Protein AF-A0A2D8BZK9-F1 (afdb_monomer_lite)

Foldseek 3Di:
DDWAWPAPVRLVLVLVVVCVLQVPADSLLSLQLQCQQQVHNGSVRVVVVCVVVNGPLGTGGGHPVSSLVSCVVVPNPSSPRDDPPDPSPPVSCPDLEEEDEPPCVVVLVVQLVVLLVNQFWHWYWYDDPQFIKIKIANPSHDPQQQVCFVCVVVQPQVVVLVVQLCVLCPPPPFDWDWDDGSHITMIPTHHPVSNSSSSNVNRVSSVVSSHDRPPPDPDDDDDD

Sequence (224 aa):
MLLFQPTKSNLAELKEALRTAYPTALSSHLSESIAAALGFRTNAALKVRMKHFPDPRRPIEFYWDQFRKRMLELGDIATDQAPPSEPISTELLERCWREISPDDVEAMNDWFHRCKTRGVPYIYTIRSGNCLELHWDCITTDGDCDCEIREDKHGVVVKLLFSSFQNLSRGQKGNPQFDGSAFVGSIEGISSDCAESIAEHFYNLLSDRIGSPCQTAQGMGASQ

Secondary structure (DSSP, 8-state):
-EEE---HHHHHHHHHHHHHH-TTS-HHHHHHHHHHHTT-SSHHHHHHHHHH-SS-SS-EEE-HHHHHHHHHHTT--GGGSPS-SS-S-GGGS--SSEEE-TT-HHHHHHHHHHHHHHT--EEEEEEETTEEEEEEE-TTS-TTT-HHHHH-TTSHHHHHHHHHHHHHTTT-SS--EEEE-SSEEEEEEE-HHHHHHHHHHHHHHHHHHTTS------------

Radius of gyration: 21.28 Å; chains: 1; bounding box: 52×61×46 Å

pLDDT: mean 79.93, std 15.55, range [36.06, 96.81]

Structure (mmCIF, N/CA/C/O backbone):
data_AF-A0A2D8BZK9-F1
#
_entry.id   AF-A0A2D8BZK9-F1
#
loop_
_atom_site.group_PDB
_atom_site.id
_atom_site.type_symbol
_atom_site.label_atom_id
_atom_site.label_alt_id
_atom_site.label_comp_id
_atom_site.label_asym_id
_atom_site.label_entity_id
_atom_site.label_seq_id
_atom_site.pdbx_PDB_ins_code
_atom_site.Cartn_x
_atom_site.Cartn_y
_atom_site.Cartn_z
_atom_site.occupancy
_atom_site.B_iso_or_equiv
_atom_site.auth_seq_id
_atom_site.auth_comp_id
_atom_site.auth_asym_id
_atom_site.auth_atom_id
_atom_site.pdbx_PDB_model_num
ATOM 1 N N . MET A 1 1 ? 18.390 3.802 4.239 1.00 57.19 1 MET A N 1
ATOM 2 C CA . MET A 1 1 ? 17.540 2.695 3.756 1.00 57.19 1 MET A CA 1
ATOM 3 C C . MET A 1 1 ? 16.340 3.324 3.075 1.00 57.19 1 MET A C 1
ATOM 5 O O . MET A 1 1 ? 15.777 4.237 3.660 1.00 57.19 1 MET A O 1
ATOM 9 N N . LEU A 1 2 ? 16.022 2.924 1.845 1.00 70.38 2 LEU A N 1
ATOM 10 C CA . LEU A 1 2 ? 14.892 3.459 1.081 1.00 70.38 2 LEU A CA 1
ATOM 11 C C . LEU A 1 2 ? 13.945 2.299 0.779 1.00 70.38 2 LEU A C 1
ATOM 13 O O . LEU A 1 2 ? 14.394 1.276 0.275 1.00 70.38 2 LEU A O 1
ATOM 17 N N . LEU A 1 3 ? 12.664 2.445 1.098 1.00 70.25 3 LEU A N 1
ATOM 18 C CA . LEU A 1 3 ? 11.631 1.529 0.624 1.00 70.25 3 LEU A CA 1
ATOM 19 C C . LEU A 1 3 ? 11.159 2.019 -0.747 1.00 70.25 3 LEU A C 1
ATOM 21 O O . LEU A 1 3 ? 11.010 3.219 -0.955 1.00 70.25 3 LEU A O 1
ATOM 25 N N . PHE A 1 4 ? 10.975 1.110 -1.698 1.00 73.31 4 PHE A N 1
ATOM 26 C CA . PHE A 1 4 ? 10.641 1.456 -3.075 1.00 73.31 4 PHE A CA 1
ATOM 27 C C . PHE A 1 4 ? 9.585 0.510 -3.631 1.00 73.31 4 PHE A C 1
ATOM 29 O O . PHE A 1 4 ? 9.769 -0.705 -3.637 1.00 73.31 4 PHE A O 1
ATOM 36 N N . GLN A 1 5 ? 8.486 1.054 -4.143 1.00 77.69 5 GLN A N 1
ATOM 37 C CA . GLN A 1 5 ? 7.466 0.269 -4.831 1.00 77.69 5 GLN A CA 1
ATOM 38 C C . GLN A 1 5 ? 7.767 0.259 -6.340 1.00 77.69 5 GLN A C 1
ATOM 40 O O . GLN A 1 5 ? 7.661 1.308 -6.976 1.00 77.69 5 GLN A O 1
ATOM 45 N N . PRO A 1 6 ? 8.157 -0.881 -6.950 1.00 73.38 6 PRO A N 1
ATOM 46 C CA . PRO A 1 6 ? 8.583 -0.911 -8.347 1.00 73.38 6 PRO A CA 1
ATOM 47 C C . PRO A 1 6 ? 7.407 -0.932 -9.330 1.00 73.38 6 PRO A C 1
ATOM 49 O O . PRO A 1 6 ? 7.176 -1.917 -10.031 1.00 73.38 6 PRO A O 1
ATOM 52 N N . THR A 1 7 ? 6.666 0.172 -9.403 1.00 77.19 7 THR A N 1
ATOM 53 C CA . THR A 1 7 ? 5.705 0.431 -10.483 1.00 77.19 7 THR A CA 1
ATOM 54 C C . THR A 1 7 ? 6.427 0.977 -11.722 1.00 77.19 7 THR A C 1
ATOM 56 O O . THR A 1 7 ? 7.595 1.375 -11.670 1.00 77.19 7 THR A O 1
ATOM 59 N N . LYS A 1 8 ? 5.744 1.004 -12.877 1.00 77.25 8 LYS A N 1
ATOM 60 C CA . LYS A 1 8 ? 6.314 1.589 -14.105 1.00 77.25 8 LYS A CA 1
ATOM 61 C C . LYS A 1 8 ? 6.611 3.086 -13.957 1.00 77.25 8 LYS A C 1
ATOM 63 O O . LYS A 1 8 ? 7.650 3.512 -14.451 1.00 77.25 8 LYS A O 1
ATOM 68 N N . SER A 1 9 ? 5.729 3.845 -13.294 1.00 72.06 9 SER A N 1
ATOM 69 C CA . SER A 1 9 ? 5.931 5.286 -13.059 1.00 72.06 9 SER A CA 1
ATOM 70 C C . SER A 1 9 ? 7.108 5.508 -12.123 1.00 72.06 9 SER A C 1
ATOM 72 O O . SER A 1 9 ? 8.062 6.190 -12.485 1.00 72.06 9 SER A O 1
ATOM 74 N N . ASN A 1 10 ? 7.119 4.794 -10.994 1.00 74.50 10 ASN A N 1
ATOM 75 C CA . ASN A 1 10 ? 8.138 4.966 -9.964 1.00 74.50 10 ASN A CA 1
ATOM 76 C C . ASN A 1 10 ? 9.541 4.661 -10.493 1.00 74.50 10 ASN A C 1
ATOM 78 O O . ASN A 1 10 ? 10.501 5.353 -10.168 1.00 74.50 10 ASN A O 1
ATOM 82 N N . LEU A 1 11 ? 9.679 3.632 -11.337 1.00 83.94 11 LEU A N 1
ATOM 83 C CA . LEU A 1 11 ? 10.956 3.326 -11.980 1.00 83.94 11 LEU A CA 1
ATOM 84 C C . LEU A 1 11 ? 11.371 4.370 -13.015 1.00 83.94 11 LEU A C 1
ATOM 86 O O . LEU A 1 11 ? 12.567 4.610 -13.161 1.00 83.94 11 LEU A O 1
ATOM 90 N N . ALA A 1 12 ? 10.424 4.957 -13.749 1.00 81.12 12 ALA A N 1
ATOM 91 C CA . ALA A 1 12 ? 10.727 6.016 -14.704 1.00 81.12 12 ALA A CA 1
ATOM 92 C C . ALA A 1 12 ? 11.222 7.273 -13.976 1.00 81.12 12 ALA A C 1
ATOM 94 O O . ALA A 1 12 ? 12.276 7.796 -14.323 1.00 81.12 12 ALA A O 1
ATOM 95 N N . GLU A 1 13 ? 10.527 7.685 -12.917 1.00 76.81 13 GLU A N 1
ATOM 96 C CA . GLU A 1 13 ? 10.885 8.840 -12.089 1.00 76.81 13 GLU A CA 1
ATOM 97 C C . GLU A 1 13 ? 12.222 8.644 -11.371 1.00 76.81 13 GLU A C 1
ATOM 99 O O . GLU A 1 13 ? 13.108 9.491 -11.475 1.00 76.81 13 GLU A O 1
ATOM 104 N N . LEU A 1 14 ? 12.425 7.487 -10.728 1.00 84.69 14 LEU A N 1
ATOM 105 C CA . LEU A 1 14 ? 13.706 7.140 -10.110 1.00 84.69 14 LEU A CA 1
ATOM 106 C C . LEU A 1 14 ? 14.846 7.193 -11.131 1.00 84.69 14 LEU A C 1
ATOM 108 O O . LEU A 1 14 ? 15.930 7.701 -10.846 1.00 84.69 14 LEU A O 1
ATOM 112 N N . LYS A 1 15 ? 14.614 6.664 -12.332 1.00 88.06 15 LYS A N 1
ATOM 113 C CA . LYS A 1 15 ? 15.624 6.648 -13.385 1.00 88.06 15 LYS A CA 1
ATOM 114 C C . LYS A 1 15 ? 15.947 8.050 -13.899 1.00 88.06 15 LYS A C 1
ATOM 116 O O . LYS A 1 15 ? 17.113 8.306 -14.179 1.00 88.06 15 LYS A O 1
ATOM 121 N N . GLU A 1 16 ? 14.966 8.940 -14.011 1.00 83.25 16 GLU A N 1
ATOM 122 C CA . GLU A 1 16 ? 15.205 10.337 -14.392 1.00 83.25 16 GLU A CA 1
ATOM 123 C C . GLU A 1 16 ? 15.938 11.111 -13.287 1.00 83.25 16 GLU A C 1
ATOM 125 O O . GLU A 1 16 ? 16.920 11.795 -13.574 1.00 83.25 16 GLU A O 1
ATOM 130 N N . ALA A 1 17 ? 15.575 10.915 -12.016 1.00 81.88 17 ALA A N 1
ATOM 131 C CA . ALA A 1 17 ? 16.315 11.489 -10.890 1.00 81.88 17 ALA A CA 1
ATOM 132 C C . ALA A 1 17 ? 17.785 11.025 -10.881 1.00 81.88 17 ALA A C 1
ATOM 134 O O . ALA A 1 17 ? 18.710 11.831 -10.761 1.00 81.88 17 ALA A O 1
ATOM 135 N N . LEU A 1 18 ? 18.018 9.727 -11.093 1.00 85.94 18 LEU A N 1
ATOM 136 C CA . LEU A 1 18 ? 19.364 9.164 -11.191 1.00 85.94 18 LEU A CA 1
ATOM 137 C C . LEU A 1 18 ? 20.105 9.610 -12.452 1.00 85.94 18 LEU A C 1
ATOM 139 O O . LEU A 1 18 ? 21.322 9.723 -12.422 1.00 85.94 18 LEU A O 1
ATOM 143 N N . ARG A 1 19 ? 19.412 9.889 -13.556 1.00 86.25 19 ARG A N 1
ATOM 144 C CA . ARG A 1 19 ? 20.034 10.439 -14.765 1.00 86.25 19 ARG A CA 1
ATOM 145 C C . ARG A 1 19 ? 20.539 11.862 -14.530 1.00 86.25 19 ARG A C 1
ATOM 147 O O . ARG A 1 19 ? 21.608 12.197 -15.028 1.00 86.25 19 ARG A O 1
ATOM 154 N N . THR A 1 20 ? 19.818 12.668 -13.753 1.00 82.38 20 THR A N 1
ATOM 155 C CA . THR A 1 20 ? 20.285 13.994 -13.321 1.00 82.38 20 THR A CA 1
ATOM 156 C C . THR A 1 20 ? 21.502 13.886 -12.407 1.00 82.38 20 THR A C 1
ATOM 158 O O . THR A 1 20 ? 22.466 14.628 -12.579 1.00 82.38 20 THR A O 1
ATOM 161 N N . ALA A 1 21 ? 21.479 12.939 -11.463 1.00 82.31 21 ALA A N 1
ATOM 162 C CA . ALA A 1 21 ? 22.584 12.711 -10.534 1.00 82.31 21 ALA A CA 1
ATOM 163 C C . ALA A 1 21 ? 23.831 12.134 -11.229 1.00 82.31 21 ALA A C 1
ATOM 165 O O . ALA A 1 21 ? 24.941 12.551 -10.926 1.00 82.31 21 ALA A O 1
ATOM 166 N N . TYR A 1 22 ? 23.650 11.232 -12.198 1.00 84.75 22 TYR A N 1
ATO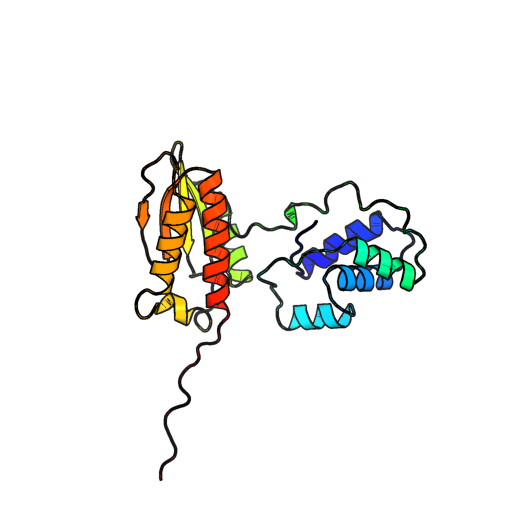M 167 C CA . TYR A 1 22 ? 24.707 10.528 -12.928 1.00 84.75 22 TYR A CA 1
ATOM 168 C C . TYR A 1 22 ? 24.608 10.809 -14.441 1.00 84.75 22 TYR A C 1
ATOM 170 O O . TYR A 1 22 ? 24.279 9.911 -15.223 1.00 84.75 22 TYR A O 1
ATOM 178 N N . PRO A 1 23 ? 24.899 12.042 -14.895 1.00 82.81 23 PRO A N 1
ATOM 179 C CA . PRO A 1 23 ? 24.649 12.467 -16.276 1.00 82.81 23 PRO A CA 1
ATOM 180 C C . PRO A 1 23 ? 25.510 11.736 -17.314 1.00 82.81 23 PRO A C 1
ATOM 182 O O . PRO A 1 23 ? 25.148 11.674 -18.488 1.00 82.81 23 PRO A O 1
ATOM 185 N N . THR A 1 24 ? 26.647 11.177 -16.897 1.00 85.00 24 THR A N 1
ATOM 186 C CA . THR A 1 24 ? 27.557 10.413 -17.761 1.00 85.00 24 THR A CA 1
ATOM 187 C C . THR A 1 24 ? 27.199 8.930 -17.856 1.00 85.00 24 THR A C 1
ATOM 189 O O . THR A 1 24 ? 27.736 8.243 -18.723 1.00 85.00 24 THR A O 1
ATOM 192 N N . ALA A 1 25 ? 26.299 8.432 -17.000 1.00 87.50 25 ALA A N 1
ATOM 193 C CA . ALA A 1 25 ? 25.925 7.026 -16.971 1.00 87.50 25 ALA A CA 1
ATOM 194 C C . ALA A 1 25 ? 25.039 6.647 -18.161 1.00 87.50 25 ALA A C 1
ATOM 196 O O . ALA A 1 25 ? 24.086 7.348 -18.526 1.00 87.50 25 ALA A O 1
ATOM 197 N N . LEU A 1 26 ? 25.290 5.469 -18.736 1.00 90.38 26 LEU A N 1
ATOM 198 C CA . LEU A 1 26 ? 24.420 4.942 -19.782 1.00 90.38 26 LEU A CA 1
ATOM 199 C C . LEU A 1 26 ? 23.041 4.588 -19.211 1.00 90.38 26 LEU A C 1
ATOM 201 O O . LEU A 1 26 ? 22.892 4.019 -18.131 1.00 90.38 26 LEU A O 1
ATOM 205 N N . SER A 1 27 ? 21.992 4.847 -19.994 1.00 91.12 27 SER A N 1
ATOM 206 C CA . SER A 1 27 ? 20.609 4.549 -19.593 1.00 91.12 27 SER A CA 1
ATOM 207 C C . SER A 1 27 ? 20.379 3.061 -19.279 1.00 91.12 27 SER A C 1
ATOM 209 O O . SER A 1 27 ? 19.557 2.713 -18.423 1.00 91.12 27 SER A O 1
ATOM 211 N N . SER A 1 28 ? 21.088 2.178 -19.989 1.00 92.62 28 SER A N 1
ATOM 212 C CA . SER A 1 28 ? 21.109 0.735 -19.740 1.00 92.62 28 SER A CA 1
ATOM 213 C C . SER A 1 28 ? 21.745 0.413 -18.391 1.00 92.62 28 SER A C 1
ATOM 215 O O . SER A 1 28 ? 21.178 -0.383 -17.648 1.00 92.62 28 SER A O 1
ATOM 217 N N . HIS A 1 29 ? 22.848 1.078 -18.039 1.00 93.62 29 HIS A N 1
ATOM 218 C CA . HIS A 1 29 ? 23.541 0.869 -16.772 1.00 93.62 29 HIS A CA 1
ATOM 219 C C . HIS A 1 29 ? 22.687 1.294 -15.588 1.00 93.62 29 HIS A C 1
ATOM 221 O O . HIS A 1 29 ? 22.484 0.501 -14.676 1.00 93.62 29 HIS A O 1
ATOM 227 N N . LEU A 1 30 ? 22.054 2.469 -15.666 1.00 92.50 30 LEU A N 1
ATOM 228 C CA . LEU A 1 30 ? 21.091 2.908 -14.653 1.00 92.50 30 LEU A CA 1
ATOM 229 C C . LEU A 1 30 ? 19.974 1.878 -14.443 1.00 92.50 30 LEU A C 1
ATOM 231 O O . LEU A 1 30 ? 19.608 1.578 -13.313 1.00 92.50 30 LEU A O 1
ATOM 235 N N . SER A 1 31 ? 19.454 1.290 -15.524 1.00 94.56 31 SER A N 1
ATOM 236 C CA . SER A 1 31 ? 18.366 0.309 -15.419 1.00 94.56 31 SER A CA 1
ATOM 237 C C . SER A 1 31 ? 18.818 -1.004 -14.768 1.00 94.56 31 SER A C 1
ATOM 239 O O . SER A 1 31 ? 18.078 -1.585 -13.978 1.00 94.56 31 SER A O 1
ATOM 241 N N . GLU A 1 32 ? 20.020 -1.481 -15.096 1.00 96.50 32 GLU A N 1
ATOM 242 C CA . GLU A 1 32 ? 20.604 -2.685 -14.490 1.00 96.50 32 GLU A CA 1
ATOM 243 C C . GLU A 1 32 ? 20.981 -2.460 -13.021 1.00 96.50 32 GLU A C 1
ATOM 245 O O . GLU A 1 32 ? 20.741 -3.326 -12.181 1.00 96.50 32 GLU A O 1
ATOM 250 N N . SER A 1 33 ? 21.503 -1.282 -12.685 1.00 94.38 33 SER A N 1
ATOM 251 C CA . SER A 1 33 ? 21.870 -0.921 -11.316 1.00 94.38 33 SER A CA 1
ATOM 252 C C . SER A 1 33 ? 20.650 -0.714 -10.421 1.00 94.38 33 SER A C 1
ATOM 254 O O . SER A 1 33 ? 20.662 -1.172 -9.281 1.00 94.38 33 SER A O 1
ATOM 256 N N . ILE A 1 34 ? 19.563 -0.119 -10.929 1.00 93.00 34 ILE A N 1
ATOM 257 C CA . ILE A 1 34 ? 18.269 -0.065 -10.221 1.00 93.00 34 ILE A CA 1
ATOM 258 C C . ILE A 1 34 ? 17.752 -1.483 -9.946 1.00 93.00 34 ILE A C 1
ATOM 260 O O . ILE A 1 34 ? 17.317 -1.778 -8.835 1.00 93.00 34 ILE A O 1
ATOM 264 N N . ALA A 1 35 ? 17.824 -2.382 -10.932 1.00 94.19 35 ALA A N 1
ATOM 265 C CA . ALA A 1 35 ? 17.389 -3.763 -10.748 1.00 94.19 35 ALA A CA 1
ATOM 266 C C . ALA A 1 35 ? 18.210 -4.484 -9.666 1.00 94.19 35 ALA A C 1
ATOM 268 O O . ALA A 1 35 ? 17.625 -5.121 -8.790 1.00 94.19 35 ALA A O 1
ATOM 269 N N . ALA A 1 36 ? 19.536 -4.319 -9.672 1.00 94.62 36 ALA A N 1
ATOM 270 C CA . ALA A 1 36 ? 20.420 -4.865 -8.642 1.00 94.62 36 ALA A CA 1
ATOM 271 C C . ALA A 1 36 ? 20.125 -4.296 -7.246 1.00 94.62 36 ALA A C 1
ATOM 273 O O . ALA A 1 36 ? 20.078 -5.046 -6.271 1.00 94.62 36 ALA A O 1
ATOM 274 N N . ALA A 1 37 ? 19.866 -2.990 -7.152 1.00 92.62 37 ALA A N 1
ATOM 275 C CA . ALA A 1 37 ? 19.504 -2.319 -5.906 1.00 92.62 37 ALA A CA 1
ATOM 276 C C . ALA A 1 37 ? 18.202 -2.846 -5.293 1.00 92.62 37 ALA A C 1
ATOM 278 O O . ALA A 1 37 ? 18.060 -2.850 -4.077 1.00 92.62 37 ALA A O 1
ATOM 279 N N . LEU A 1 38 ? 17.282 -3.327 -6.129 1.00 90.81 38 LEU A N 1
ATOM 280 C CA . LEU A 1 38 ? 16.019 -3.949 -5.731 1.00 90.81 38 LEU A CA 1
ATOM 281 C C . LEU A 1 38 ? 16.126 -5.477 -5.546 1.00 90.81 38 LEU A C 1
ATOM 283 O O . LEU A 1 38 ? 15.110 -6.156 -5.408 1.00 90.81 38 LEU A O 1
ATOM 287 N N . GLY A 1 39 ? 17.338 -6.041 -5.585 1.00 91.69 39 GLY A N 1
ATOM 288 C CA . GLY A 1 39 ? 17.588 -7.471 -5.378 1.00 91.69 39 GLY A CA 1
ATOM 289 C C . GLY A 1 39 ? 17.405 -8.359 -6.617 1.00 91.69 39 GLY A C 1
ATOM 290 O O . GLY A 1 39 ? 17.455 -9.585 -6.506 1.00 91.69 39 GLY A O 1
ATOM 291 N N . PHE A 1 40 ? 17.219 -7.784 -7.808 1.00 93.69 40 PHE A N 1
ATOM 292 C CA . PHE A 1 40 ? 17.107 -8.538 -9.059 1.00 93.69 40 PHE A CA 1
ATOM 293 C C . PHE A 1 40 ? 18.464 -8.698 -9.743 1.00 93.69 40 PHE A C 1
ATOM 295 O O . PHE A 1 40 ? 19.291 -7.794 -9.759 1.00 93.69 40 PHE A O 1
ATOM 302 N N . ARG A 1 41 ? 18.678 -9.849 -10.390 1.00 90.81 41 ARG A N 1
ATOM 303 C CA . ARG A 1 41 ? 19.925 -10.112 -11.131 1.00 90.81 41 ARG A CA 1
ATOM 304 C C . ARG A 1 41 ? 20.063 -9.280 -12.408 1.00 90.81 41 ARG A C 1
ATOM 306 O O . ARG A 1 41 ? 21.184 -9.038 -12.838 1.00 90.81 41 ARG A O 1
ATOM 313 N N . THR A 1 42 ? 18.945 -8.914 -13.037 1.00 94.94 42 THR A N 1
ATOM 314 C CA . THR A 1 42 ? 18.913 -8.145 -14.289 1.00 94.94 42 THR A CA 1
ATOM 315 C C . THR A 1 42 ? 17.671 -7.262 -14.372 1.00 94.94 42 THR A C 1
ATOM 317 O O . THR A 1 42 ? 16.633 -7.573 -13.775 1.00 94.94 42 THR A O 1
ATOM 320 N N . ASN A 1 43 ? 17.722 -6.211 -15.196 1.00 94.44 43 ASN A N 1
ATOM 321 C CA . ASN A 1 43 ? 16.540 -5.401 -15.518 1.00 94.44 43 ASN A CA 1
ATOM 322 C C . ASN A 1 43 ? 15.437 -6.229 -16.203 1.00 94.44 43 ASN A C 1
ATOM 324 O O . ASN A 1 43 ? 14.247 -5.982 -16.016 1.00 94.44 43 ASN A O 1
ATOM 328 N N . ALA A 1 44 ? 15.809 -7.251 -16.978 1.00 93.19 44 ALA A N 1
ATOM 329 C CA . ALA A 1 44 ? 14.841 -8.177 -17.560 1.00 93.19 44 ALA A CA 1
ATOM 330 C C . ALA A 1 44 ? 14.063 -8.946 -16.476 1.00 93.19 44 ALA A C 1
ATOM 332 O O . ALA A 1 44 ? 12.841 -9.043 -16.565 1.00 93.19 44 ALA A O 1
ATOM 333 N N . ALA A 1 45 ? 14.740 -9.432 -15.428 1.00 89.94 45 ALA A N 1
ATOM 334 C CA . ALA A 1 45 ? 14.092 -10.118 -14.309 1.00 89.94 45 ALA A CA 1
ATOM 335 C C . ALA A 1 45 ? 13.141 -9.188 -13.535 1.00 89.94 45 ALA A C 1
ATOM 337 O O . ALA A 1 45 ? 12.020 -9.590 -13.220 1.00 89.94 45 ALA A O 1
ATOM 338 N N . LEU A 1 46 ? 13.545 -7.932 -13.307 1.00 90.94 46 LEU A N 1
ATOM 339 C CA . LEU A 1 46 ? 12.676 -6.903 -12.728 1.00 90.94 46 LEU A CA 1
ATOM 340 C C . LEU A 1 46 ? 11.423 -6.681 -13.592 1.00 90.94 46 LEU A C 1
ATOM 342 O O . LEU A 1 46 ? 10.305 -6.742 -13.089 1.00 90.94 46 LEU A O 1
ATOM 346 N N . LYS A 1 47 ? 11.579 -6.512 -14.911 1.00 89.38 47 LYS A N 1
ATOM 347 C CA . LYS A 1 47 ? 10.444 -6.339 -15.835 1.00 89.38 47 LYS A CA 1
ATOM 348 C C . LYS A 1 47 ? 9.510 -7.545 -15.868 1.00 89.38 47 LYS A C 1
ATOM 350 O O . LYS A 1 47 ? 8.299 -7.364 -15.950 1.00 89.38 47 LYS A O 1
ATOM 355 N N . VAL A 1 48 ? 10.045 -8.764 -15.805 1.00 86.00 48 VAL A N 1
ATOM 356 C CA . VAL A 1 48 ? 9.241 -9.993 -15.715 1.00 86.00 48 VAL A CA 1
ATOM 357 C C . VAL A 1 48 ? 8.446 -10.007 -14.410 1.00 86.00 48 VAL A C 1
ATOM 359 O O . VAL A 1 48 ? 7.236 -10.225 -14.446 1.00 86.00 48 VAL A O 1
ATOM 362 N N . ARG A 1 49 ? 9.080 -9.680 -13.274 1.00 83.94 49 ARG A N 1
ATOM 363 C CA . ARG A 1 49 ? 8.392 -9.539 -11.981 1.00 83.94 49 ARG A CA 1
ATOM 364 C C . ARG A 1 49 ? 7.276 -8.502 -12.053 1.00 83.94 49 ARG A C 1
ATOM 366 O O . ARG A 1 49 ? 6.173 -8.797 -11.615 1.00 83.94 49 ARG A O 1
ATOM 373 N N . MET A 1 50 ? 7.532 -7.336 -12.635 1.00 83.88 50 MET A N 1
ATOM 374 C CA . MET A 1 50 ? 6.513 -6.301 -12.820 1.00 83.88 50 MET A CA 1
ATOM 375 C C . MET A 1 50 ? 5.421 -6.716 -13.807 1.00 83.88 50 MET A C 1
ATOM 377 O O . MET A 1 50 ? 4.295 -6.273 -13.697 1.00 83.88 50 MET A O 1
ATOM 381 N N . LYS A 1 51 ? 5.708 -7.553 -14.804 1.00 77.94 51 LYS A N 1
ATOM 382 C CA . LYS A 1 51 ? 4.668 -8.038 -15.720 1.00 77.94 51 LYS A CA 1
ATOM 383 C C . LYS A 1 51 ? 3.733 -9.027 -15.024 1.00 77.94 51 LYS A C 1
ATOM 385 O O . LYS A 1 51 ? 2.531 -8.978 -15.252 1.00 77.94 51 LYS A O 1
ATOM 390 N N . HIS A 1 52 ? 4.288 -9.912 -14.198 1.00 73.50 52 HIS A N 1
ATOM 391 C CA . HIS A 1 52 ? 3.506 -10.870 -13.414 1.00 73.50 52 HIS A CA 1
ATOM 392 C C . HIS A 1 52 ? 2.798 -10.224 -12.222 1.00 73.50 52 HIS A C 1
ATOM 394 O O . HIS A 1 52 ? 1.779 -10.730 -11.771 1.00 73.50 52 HIS A O 1
ATOM 400 N N . PHE A 1 53 ? 3.325 -9.102 -11.740 1.00 66.88 53 PHE A N 1
ATOM 401 C CA . PHE A 1 53 ? 2.793 -8.351 -10.613 1.00 66.88 53 PHE A CA 1
ATOM 402 C C . PHE A 1 53 ? 2.897 -6.849 -10.927 1.00 66.88 53 PHE A C 1
ATOM 404 O O . PHE A 1 53 ? 3.818 -6.182 -10.445 1.00 66.88 53 PHE A O 1
ATOM 411 N N . PRO A 1 54 ? 2.007 -6.334 -11.796 1.00 56.50 54 PRO A N 1
ATOM 412 C CA . PRO A 1 54 ? 2.041 -4.950 -12.283 1.00 56.50 54 PRO A CA 1
ATOM 413 C C . PRO A 1 54 ? 1.857 -3.917 -11.182 1.00 56.50 54 PRO A C 1
ATOM 415 O O . PRO A 1 54 ? 2.356 -2.801 -11.327 1.00 56.50 54 PRO A O 1
ATOM 418 N N . ASP A 1 55 ? 1.234 -4.323 -10.079 1.00 54.59 55 ASP A N 1
ATOM 419 C CA . ASP A 1 55 ? 1.236 -3.578 -8.836 1.00 54.59 55 ASP A CA 1
ATOM 420 C C . ASP A 1 55 ? 1.930 -4.385 -7.725 1.00 54.59 55 ASP A C 1
ATOM 422 O O . ASP A 1 55 ? 1.341 -5.302 -7.136 1.00 54.59 55 ASP A O 1
ATOM 426 N N . PRO A 1 56 ? 3.219 -4.127 -7.455 1.00 54.53 56 PRO A N 1
ATOM 427 C CA . PRO A 1 56 ? 3.891 -4.718 -6.314 1.00 54.53 56 PRO A CA 1
ATOM 428 C C . PRO A 1 56 ? 3.296 -4.126 -5.029 1.00 54.53 56 PRO A C 1
ATOM 430 O O . PRO A 1 56 ? 3.720 -3.078 -4.563 1.00 54.53 56 PRO A O 1
ATOM 433 N N . ARG A 1 57 ? 2.338 -4.846 -4.432 1.00 54.53 57 ARG A N 1
ATOM 434 C CA . ARG A 1 57 ? 1.606 -4.458 -3.207 1.00 54.53 57 ARG A CA 1
ATOM 435 C C . ARG A 1 57 ? 2.495 -4.153 -1.991 1.00 54.53 57 ARG A C 1
ATOM 437 O O . ARG A 1 57 ? 2.023 -3.521 -1.049 1.00 54.53 57 ARG A O 1
ATOM 444 N N . ARG A 1 58 ? 3.757 -4.606 -2.005 1.00 60.25 58 ARG A N 1
ATOM 445 C CA . ARG A 1 58 ? 4.758 -4.383 -0.953 1.00 60.25 58 ARG A CA 1
ATOM 446 C C . ARG A 1 58 ? 5.962 -3.603 -1.497 1.00 60.25 58 ARG A C 1
ATOM 448 O O . ARG A 1 58 ? 6.523 -4.021 -2.517 1.00 60.25 58 ARG A O 1
ATOM 455 N N . PRO A 1 59 ? 6.402 -2.538 -0.805 1.00 67.88 59 PRO A N 1
ATOM 456 C CA . PRO A 1 59 ? 7.682 -1.903 -1.080 1.00 67.88 59 PRO A CA 1
ATOM 457 C C . PRO A 1 59 ? 8.833 -2.903 -0.928 1.00 67.88 59 PRO A C 1
ATOM 459 O O . PRO A 1 59 ? 8.814 -3.774 -0.059 1.00 67.88 59 PRO A O 1
ATOM 462 N N . ILE A 1 60 ? 9.841 -2.766 -1.778 1.00 78.56 60 ILE A N 1
ATOM 463 C CA . ILE A 1 60 ? 11.097 -3.508 -1.727 1.00 78.56 60 ILE A CA 1
ATOM 464 C C . ILE A 1 60 ? 12.167 -2.567 -1.180 1.00 78.56 60 ILE A C 1
ATOM 466 O O . ILE A 1 60 ? 12.208 -1.392 -1.541 1.00 78.56 60 ILE A O 1
ATOM 470 N N . GLU A 1 61 ? 13.044 -3.069 -0.319 1.00 79.69 61 GLU A N 1
ATOM 471 C CA . GLU A 1 61 ? 14.220 -2.313 0.100 1.00 79.69 61 GLU A CA 1
ATOM 472 C C . GLU A 1 61 ? 15.134 -2.021 -1.098 1.00 79.69 61 GLU A C 1
ATOM 474 O O . GLU A 1 61 ? 15.500 -2.907 -1.871 1.00 79.69 61 GLU A O 1
ATOM 479 N N . PHE A 1 62 ? 15.509 -0.754 -1.242 1.00 85.31 62 PHE A N 1
ATOM 480 C CA . PHE A 1 62 ? 16.466 -0.281 -2.226 1.00 85.31 62 PHE A CA 1
ATOM 481 C C . PHE A 1 62 ? 17.846 -0.158 -1.574 1.00 85.31 62 PHE A C 1
ATOM 483 O O . PHE A 1 62 ? 18.093 0.704 -0.719 1.00 85.31 62 PHE A O 1
ATOM 490 N N . TYR A 1 63 ? 18.766 -1.022 -1.995 1.00 87.75 63 TYR A N 1
ATOM 491 C CA . TYR A 1 63 ? 20.121 -1.103 -1.464 1.00 87.75 63 TYR A CA 1
ATOM 492 C C . TYR A 1 63 ? 21.095 -0.268 -2.298 1.00 87.75 63 TYR A C 1
ATOM 494 O O . TYR A 1 63 ? 21.592 -0.701 -3.340 1.00 87.75 63 TYR A O 1
ATOM 502 N N . TRP A 1 64 ? 21.429 0.923 -1.797 1.00 86.06 64 TRP A N 1
ATOM 503 C CA . TRP A 1 64 ? 22.387 1.832 -2.439 1.00 86.06 64 TRP A CA 1
ATOM 504 C C . TRP A 1 64 ? 23.770 1.217 -2.679 1.00 86.06 64 TRP A C 1
ATOM 506 O O . TRP A 1 64 ? 24.412 1.525 -3.681 1.00 86.06 64 TRP A O 1
ATOM 516 N N . ASP A 1 65 ? 24.227 0.329 -1.797 1.00 87.62 65 ASP A N 1
ATOM 517 C CA . ASP A 1 65 ? 25.508 -0.358 -1.981 1.00 87.62 65 ASP A CA 1
ATOM 518 C C . ASP A 1 65 ? 25.486 -1.288 -3.197 1.00 87.62 65 ASP A C 1
ATOM 520 O O . ASP A 1 65 ? 26.445 -1.321 -3.968 1.00 87.62 65 ASP A O 1
ATOM 524 N N . GLN A 1 66 ? 24.367 -1.982 -3.424 1.00 90.06 66 GLN A N 1
ATOM 525 C CA . GLN A 1 66 ? 24.199 -2.848 -4.592 1.00 90.06 66 GLN A CA 1
ATOM 526 C C . GLN A 1 66 ? 24.055 -2.035 -5.878 1.00 90.06 66 GLN A C 1
ATOM 528 O O . GLN A 1 66 ? 24.611 -2.424 -6.904 1.00 90.06 66 GLN A O 1
ATOM 533 N N . PHE A 1 67 ? 23.381 -0.881 -5.813 1.00 91.31 67 PHE A N 1
ATOM 534 C CA . PHE A 1 67 ? 23.342 0.074 -6.921 1.00 91.31 67 PHE A CA 1
ATOM 535 C C . PHE A 1 67 ? 24.762 0.478 -7.349 1.00 91.31 67 PHE A C 1
ATOM 537 O O . PHE A 1 67 ? 25.140 0.293 -8.505 1.00 91.31 67 PHE A O 1
ATOM 544 N N . ARG A 1 68 ? 25.574 0.984 -6.407 1.00 88.56 68 ARG A N 1
ATOM 545 C CA . ARG A 1 68 ? 26.946 1.449 -6.679 1.00 88.56 68 ARG A CA 1
ATOM 546 C C . ARG A 1 68 ? 27.852 0.329 -7.167 1.00 88.56 68 ARG A C 1
ATOM 548 O O . ARG A 1 68 ? 28.583 0.513 -8.137 1.00 88.56 68 ARG A O 1
ATOM 555 N N . LYS A 1 69 ? 27.778 -0.840 -6.528 1.00 90.38 69 LYS A N 1
ATOM 556 C CA . LYS A 1 69 ? 28.531 -2.022 -6.952 1.00 90.38 69 LYS A CA 1
ATOM 557 C C . LYS A 1 69 ? 28.218 -2.379 -8.404 1.00 90.38 69 LYS A C 1
ATOM 559 O O . LYS A 1 69 ? 29.136 -2.628 -9.180 1.00 90.38 69 LYS A O 1
ATOM 564 N N . ARG A 1 70 ? 26.938 -2.361 -8.787 1.00 93.00 70 ARG A N 1
ATOM 565 C CA . ARG A 1 70 ? 26.536 -2.690 -10.155 1.00 93.00 70 ARG A CA 1
ATOM 566 C C . ARG A 1 70 ? 26.974 -1.633 -11.170 1.00 93.00 70 ARG A C 1
ATOM 568 O O . ARG A 1 70 ? 27.402 -2.004 -12.257 1.00 93.00 70 ARG A O 1
ATOM 575 N N . MET A 1 71 ? 26.941 -0.351 -10.807 1.00 90.44 71 MET A N 1
ATOM 576 C CA . MET A 1 71 ? 27.486 0.732 -11.638 1.00 90.44 71 MET A CA 1
ATOM 577 C C . MET A 1 71 ? 28.982 0.527 -11.934 1.00 90.44 71 MET A C 1
ATOM 579 O O . MET A 1 71 ? 29.382 0.590 -13.095 1.00 90.44 71 MET A O 1
ATOM 583 N N . LEU A 1 72 ? 29.780 0.177 -10.915 1.00 89.62 72 LEU A N 1
ATOM 584 C CA . LEU A 1 72 ? 31.207 -0.146 -11.078 1.00 89.62 72 LEU A CA 1
ATOM 585 C C . LEU A 1 72 ? 31.435 -1.325 -12.026 1.00 89.62 72 LEU A C 1
ATOM 587 O O . LEU A 1 72 ? 32.278 -1.252 -12.917 1.00 89.62 72 LEU A O 1
ATOM 591 N N . GLU A 1 73 ? 30.682 -2.414 -11.849 1.00 91.44 73 GLU A N 1
ATOM 592 C CA . GLU A 1 73 ? 30.786 -3.610 -12.698 1.00 91.44 73 GLU A CA 1
ATOM 593 C C . GLU A 1 73 ? 30.488 -3.317 -14.176 1.00 91.44 73 GLU A C 1
ATOM 595 O O . GLU A 1 73 ? 31.018 -3.992 -15.057 1.00 91.44 73 GLU A O 1
ATOM 600 N N . LEU A 1 74 ? 29.644 -2.319 -14.449 1.00 90.56 74 LEU A N 1
ATOM 601 C CA . LEU A 1 74 ? 29.277 -1.891 -15.799 1.00 90.56 74 LEU A CA 1
ATOM 602 C C . LEU A 1 74 ? 30.239 -0.840 -16.380 1.00 90.56 74 LEU A C 1
ATOM 604 O O . LEU A 1 74 ? 30.060 -0.409 -17.517 1.00 90.56 74 LEU A O 1
ATOM 608 N N . GLY A 1 75 ? 31.285 -0.467 -15.638 1.00 85.88 75 GLY A N 1
ATOM 609 C CA . GLY A 1 75 ? 32.319 0.465 -16.085 1.00 85.88 75 GLY A CA 1
ATOM 610 C C . GLY A 1 75 ? 31.989 1.939 -15.854 1.00 85.88 75 GLY A C 1
ATOM 611 O O . GLY A 1 75 ? 32.719 2.797 -16.348 1.00 85.88 75 GLY A O 1
ATOM 612 N N . ASP A 1 76 ? 30.932 2.251 -15.097 1.00 79.19 76 ASP A N 1
ATOM 613 C CA . ASP A 1 76 ? 30.655 3.623 -14.679 1.00 79.19 76 ASP A CA 1
ATOM 614 C C . ASP A 1 76 ? 31.495 3.980 -13.445 1.00 79.19 76 ASP A C 1
ATOM 616 O O . ASP A 1 76 ? 31.321 3.442 -12.354 1.00 79.19 76 ASP A O 1
ATOM 620 N N . ILE A 1 77 ? 32.408 4.932 -13.638 1.00 64.00 77 ILE A N 1
ATOM 621 C CA . ILE A 1 77 ? 33.379 5.417 -12.639 1.00 64.00 77 ILE A CA 1
ATOM 622 C C . ILE A 1 77 ? 32.809 6.513 -11.724 1.00 64.00 77 ILE A C 1
ATOM 624 O O . ILE A 1 77 ? 33.494 6.992 -10.824 1.00 64.00 77 ILE A O 1
ATOM 628 N N . ALA A 1 78 ? 31.556 6.925 -11.934 1.00 59.31 78 ALA A N 1
ATOM 629 C CA . ALA A 1 78 ? 30.896 7.997 -11.183 1.00 59.31 78 ALA A CA 1
ATOM 630 C C . ALA A 1 78 ? 30.457 7.567 -9.765 1.00 59.31 78 ALA A C 1
ATOM 632 O O . ALA A 1 78 ? 29.435 8.014 -9.256 1.00 59.31 78 ALA A O 1
ATOM 633 N N . THR A 1 79 ? 31.194 6.667 -9.117 1.00 59.44 79 THR A N 1
ATOM 634 C CA . THR A 1 79 ? 30.793 6.012 -7.862 1.00 59.44 79 THR A CA 1
ATOM 635 C C . THR A 1 79 ? 31.192 6.752 -6.595 1.00 59.44 79 THR A C 1
ATOM 637 O O . THR A 1 79 ? 30.704 6.395 -5.526 1.00 59.44 79 THR A O 1
ATOM 640 N N . ASP A 1 80 ? 32.013 7.796 -6.722 1.00 57.03 80 ASP A N 1
ATOM 641 C CA . ASP A 1 80 ? 32.335 8.722 -5.626 1.00 57.03 80 ASP A CA 1
ATOM 642 C C . ASP A 1 80 ? 31.273 9.811 -5.433 1.00 57.03 80 ASP A C 1
ATOM 644 O O . ASP A 1 80 ? 31.318 10.567 -4.462 1.00 57.03 80 ASP A O 1
ATOM 648 N N . GLN A 1 81 ? 30.287 9.898 -6.329 1.00 62.06 81 GLN A N 1
ATOM 649 C CA . GLN A 1 81 ? 29.147 10.772 -6.103 1.00 62.06 81 GLN A CA 1
ATOM 650 C C . GLN A 1 81 ? 28.254 10.153 -5.029 1.00 62.06 81 GLN A C 1
ATOM 652 O O . GLN A 1 81 ? 27.732 9.040 -5.182 1.00 62.06 81 GLN A O 1
ATOM 657 N N . ALA A 1 82 ? 28.103 10.893 -3.927 1.00 58.66 82 ALA A N 1
ATOM 658 C CA . ALA A 1 82 ? 27.155 10.580 -2.871 1.00 58.66 82 ALA A CA 1
ATOM 659 C C . ALA A 1 82 ? 25.772 10.285 -3.484 1.00 58.66 82 ALA A C 1
ATOM 661 O O . ALA A 1 82 ? 25.438 10.863 -4.525 1.00 58.66 82 ALA A O 1
ATOM 662 N N . PRO A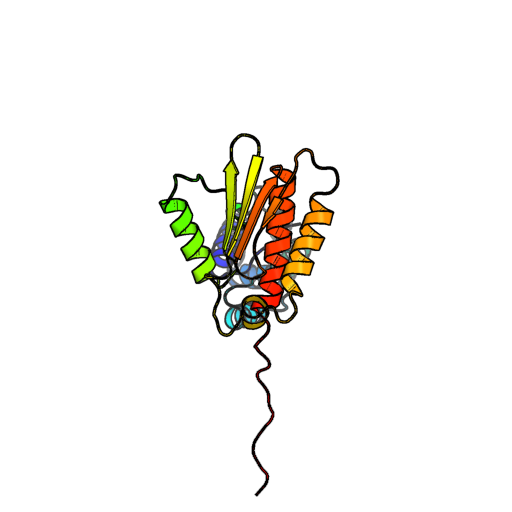 1 83 ? 24.965 9.392 -2.874 1.00 61.91 83 PRO A N 1
ATOM 663 C CA . PRO A 1 83 ? 23.580 9.227 -3.301 1.00 61.91 83 PRO A CA 1
ATOM 664 C C . PRO A 1 83 ? 22.918 10.612 -3.374 1.00 61.91 83 PRO A C 1
ATOM 666 O O . PRO A 1 83 ? 23.290 11.476 -2.571 1.00 61.91 83 PRO A O 1
ATOM 669 N N . PRO A 1 84 ? 21.988 10.839 -4.323 1.00 60.59 84 PRO A N 1
ATOM 670 C CA . PRO A 1 84 ? 21.319 12.126 -4.457 1.00 60.59 84 PRO A CA 1
ATOM 671 C C . PRO A 1 84 ? 20.882 12.622 -3.073 1.00 60.59 84 PRO A C 1
ATOM 673 O O . PRO A 1 84 ? 20.223 11.902 -2.323 1.00 60.59 84 PRO A O 1
ATOM 676 N N . SER A 1 85 ? 21.370 13.811 -2.704 1.00 51.00 85 SER A N 1
ATOM 677 C CA . SER A 1 85 ? 21.155 14.421 -1.386 1.00 51.00 85 SER A CA 1
ATOM 678 C C . SER A 1 85 ? 19.705 14.837 -1.181 1.00 51.00 85 SER A C 1
ATOM 680 O O . SER A 1 85 ? 19.253 14.983 -0.048 1.00 51.00 85 SER A O 1
ATOM 682 N N . GLU A 1 86 ? 18.984 15.028 -2.283 1.00 47.66 86 GLU A N 1
ATOM 683 C CA . GLU A 1 86 ? 17.544 15.189 -2.270 1.00 47.66 86 GLU A CA 1
ATOM 684 C C . GLU A 1 86 ? 16.900 13.804 -2.198 1.00 47.66 86 GLU A C 1
ATOM 686 O O . GLU A 1 86 ? 17.261 12.919 -2.985 1.00 47.66 86 GLU A O 1
ATOM 691 N N . PRO A 1 87 ? 15.971 13.580 -1.252 1.00 46.28 87 PRO A N 1
ATOM 692 C CA . PRO A 1 87 ? 15.225 12.340 -1.226 1.00 46.28 87 PRO A CA 1
ATOM 693 C C . PRO A 1 87 ? 14.568 12.187 -2.595 1.00 46.28 87 PRO A C 1
ATOM 695 O O . PRO A 1 87 ? 13.840 13.074 -3.033 1.00 46.28 87 PRO A O 1
ATOM 698 N N . ILE A 1 88 ? 14.840 11.067 -3.274 1.00 51.38 88 ILE A N 1
ATOM 699 C CA . ILE A 1 88 ? 13.954 10.543 -4.319 1.00 51.38 88 ILE A CA 1
ATOM 700 C C . ILE A 1 88 ? 12.541 10.734 -3.767 1.00 51.38 88 ILE A C 1
ATOM 702 O O . ILE A 1 88 ? 12.256 10.156 -2.715 1.00 51.38 88 ILE A O 1
ATOM 706 N N . SER A 1 89 ? 11.772 11.646 -4.381 1.00 40.22 89 SER A N 1
ATOM 707 C CA . SER A 1 89 ? 10.631 12.317 -3.745 1.00 40.22 89 SER A CA 1
ATOM 708 C C . SER A 1 89 ? 9.831 11.327 -2.914 1.00 40.22 89 SER A C 1
ATOM 710 O O . SER A 1 89 ? 9.376 10.316 -3.431 1.00 40.22 89 SER A O 1
ATOM 712 N N . THR A 1 90 ? 9.675 11.582 -1.620 1.00 42.97 90 THR A N 1
ATOM 713 C CA . THR A 1 90 ? 8.875 10.756 -0.701 1.00 42.97 90 THR A CA 1
ATOM 714 C C . THR A 1 90 ? 7.409 10.622 -1.132 1.00 42.97 90 THR A C 1
ATOM 716 O O . THR A 1 90 ? 6.699 9.780 -0.597 1.00 42.97 90 THR A O 1
ATOM 719 N N . GLU A 1 91 ? 6.970 11.383 -2.138 1.00 42.44 91 GLU A N 1
ATOM 720 C CA . GLU A 1 91 ? 5.717 11.167 -2.873 1.00 42.44 91 GLU A CA 1
ATOM 721 C C . GLU A 1 91 ? 5.684 9.827 -3.645 1.00 42.44 91 GLU A C 1
ATOM 723 O O . GLU A 1 91 ? 4.606 9.308 -3.916 1.00 42.44 91 GLU A O 1
ATOM 728 N N . LEU A 1 92 ? 6.846 9.216 -3.929 1.00 41.19 92 LEU A N 1
ATOM 729 C CA . LEU A 1 92 ? 7.010 7.879 -4.537 1.00 41.19 92 LEU A CA 1
ATOM 730 C C . LEU A 1 92 ? 6.662 6.718 -3.591 1.00 41.19 92 LEU A C 1
ATOM 732 O O . LEU A 1 92 ? 6.584 5.562 -4.018 1.00 41.19 92 LEU A O 1
ATOM 736 N N . LEU A 1 93 ? 6.458 7.018 -2.309 1.00 48.78 93 LEU A N 1
ATOM 737 C CA . LEU A 1 93 ? 5.860 6.134 -1.322 1.00 48.78 93 LEU A CA 1
ATOM 738 C C . LEU A 1 93 ? 4.391 6.533 -1.192 1.00 48.78 93 LEU A C 1
ATOM 740 O O . LEU A 1 93 ? 4.016 7.178 -0.214 1.00 48.78 93 LEU A O 1
ATOM 744 N N . GLU A 1 94 ? 3.552 6.196 -2.178 1.00 58.12 94 GLU A N 1
ATOM 745 C CA . GLU A 1 94 ? 2.108 6.331 -1.975 1.00 58.12 94 GLU A CA 1
ATOM 746 C C . GLU A 1 94 ? 1.746 5.489 -0.747 1.00 58.12 94 GLU A C 1
ATOM 748 O O . GLU A 1 94 ? 1.754 4.253 -0.797 1.00 58.12 94 GLU A O 1
ATOM 753 N N . ARG A 1 95 ? 1.489 6.176 0.372 1.00 65.12 95 ARG A N 1
ATOM 754 C CA . ARG A 1 95 ? 1.088 5.563 1.634 1.00 65.12 95 ARG A CA 1
ATOM 755 C C . ARG A 1 95 ? -0.046 4.585 1.361 1.00 65.12 95 ARG A C 1
ATOM 757 O O . ARG A 1 95 ? -0.889 4.805 0.497 1.00 65.12 95 ARG A O 1
ATOM 764 N N . CYS A 1 96 ? -0.070 3.493 2.108 1.00 76.94 96 CYS A N 1
ATOM 765 C CA . CYS A 1 96 ? -1.134 2.502 1.994 1.00 76.94 96 CYS A CA 1
ATOM 766 C C . CYS A 1 96 ? -2.484 2.975 2.565 1.00 76.94 96 CYS A C 1
ATOM 768 O O . CYS A 1 96 ? -3.467 2.239 2.519 1.00 76.94 96 CYS A O 1
ATOM 770 N N . TRP A 1 97 ? -2.521 4.203 3.084 1.00 85.94 97 TRP A N 1
ATOM 771 C CA . TRP A 1 97 ? -3.684 4.883 3.623 1.00 85.94 97 TRP A CA 1
ATOM 772 C C . TRP A 1 97 ? -3.538 6.402 3.450 1.00 85.94 97 TRP A C 1
ATOM 774 O O . TRP A 1 97 ? -2.435 6.904 3.209 1.00 85.94 97 TRP A O 1
ATOM 784 N N . ARG A 1 98 ? -4.637 7.148 3.591 1.00 87.75 98 ARG A N 1
ATOM 785 C CA . ARG A 1 98 ? -4.647 8.615 3.457 1.00 87.75 98 ARG A CA 1
ATOM 786 C C . ARG A 1 98 ? -5.527 9.275 4.520 1.00 87.75 98 ARG A C 1
ATOM 788 O O . ARG A 1 98 ? -6.610 8.774 4.783 1.00 87.75 98 ARG A O 1
ATOM 795 N N . GLU A 1 99 ? -5.099 10.401 5.095 1.00 90.88 99 GLU A N 1
ATOM 796 C CA . GLU A 1 99 ? -6.000 11.279 5.865 1.00 90.88 99 GLU A CA 1
ATOM 797 C C . GLU A 1 99 ? -6.826 12.116 4.881 1.00 90.88 99 GLU A C 1
ATOM 799 O O . GLU A 1 99 ? -6.270 12.757 3.985 1.00 90.88 99 GLU A O 1
ATOM 804 N N . ILE A 1 100 ? -8.148 12.071 5.019 1.00 91.19 100 ILE A N 1
ATOM 805 C CA . ILE A 1 100 ? -9.109 12.718 4.127 1.00 91.19 100 ILE A CA 1
ATOM 806 C C . ILE A 1 100 ? -10.037 13.581 4.979 1.00 91.19 100 ILE A C 1
ATOM 808 O O . ILE A 1 100 ? -10.499 13.171 6.045 1.00 91.19 100 ILE A O 1
ATOM 812 N N . SER A 1 101 ? -10.295 14.805 4.519 1.00 89.56 101 SER A N 1
ATOM 813 C CA . SER A 1 101 ? -11.289 15.667 5.155 1.00 89.56 101 SER A CA 1
ATOM 814 C C . SER A 1 101 ? -12.691 15.093 4.912 1.00 89.56 101 SER A C 1
ATOM 816 O O . SER A 1 101 ? -12.973 14.694 3.782 1.00 89.56 101 SER A O 1
ATOM 818 N N . PRO A 1 102 ? -13.591 15.074 5.912 1.00 86.44 102 PRO A N 1
ATOM 819 C CA . PRO A 1 102 ? -14.931 14.505 5.738 1.00 86.44 102 PRO A CA 1
ATOM 820 C C . PRO A 1 102 ? -15.744 15.202 4.634 1.00 86.44 102 PRO A C 1
ATOM 822 O O . PRO A 1 102 ? -16.587 14.569 4.006 1.00 86.44 102 PRO A O 1
ATOM 825 N N . ASP A 1 103 ? -15.451 16.476 4.359 1.00 90.44 103 ASP A N 1
ATOM 826 C CA . ASP A 1 103 ? -16.142 17.277 3.342 1.00 90.44 103 ASP A CA 1
ATOM 827 C C . ASP A 1 103 ? -15.480 17.206 1.950 1.00 90.44 103 ASP A C 1
ATOM 829 O O . ASP A 1 103 ? -16.001 17.757 0.979 1.00 90.44 103 ASP A O 1
ATOM 833 N N . ASP A 1 104 ? -14.326 16.540 1.828 1.00 90.88 104 ASP A N 1
ATOM 834 C CA . ASP A 1 104 ? -13.546 16.471 0.589 1.00 90.88 104 ASP A CA 1
ATOM 835 C C . ASP A 1 104 ? -13.875 15.202 -0.207 1.00 90.88 104 ASP A C 1
ATOM 837 O O . ASP A 1 104 ? -13.133 14.215 -0.255 1.00 90.88 104 ASP A O 1
ATOM 841 N N . VAL A 1 105 ? -15.047 15.244 -0.840 1.00 90.31 105 VAL A N 1
ATOM 842 C CA . VAL A 1 105 ? -15.562 14.160 -1.688 1.00 90.31 105 VAL A CA 1
ATOM 843 C C . VAL A 1 105 ? -14.635 13.884 -2.878 1.00 90.31 105 VAL A C 1
ATOM 845 O O . VAL A 1 105 ? -14.524 12.739 -3.319 1.00 90.31 105 VAL A O 1
ATOM 848 N N . GLU A 1 106 ? -13.955 14.906 -3.401 1.00 89.75 106 GLU A N 1
ATOM 849 C CA . GLU A 1 106 ? -13.023 14.757 -4.521 1.00 89.75 106 GLU A CA 1
ATOM 850 C C . GLU A 1 106 ? -11.791 13.953 -4.097 1.00 89.75 106 GLU A C 1
ATOM 852 O O . GLU A 1 106 ? -11.485 12.939 -4.722 1.00 89.75 106 GLU A O 1
ATOM 857 N N . ALA A 1 107 ? -11.157 14.300 -2.972 1.00 85.19 107 ALA A N 1
ATOM 858 C CA . ALA A 1 107 ? -10.033 13.531 -2.441 1.00 85.19 107 ALA A CA 1
ATOM 859 C C . ALA A 1 107 ? -10.419 12.091 -2.073 1.00 85.19 107 ALA A C 1
ATOM 861 O O . ALA A 1 107 ? -9.613 11.171 -2.257 1.00 85.19 107 ALA A O 1
ATOM 862 N N . MET A 1 108 ? -11.643 11.887 -1.577 1.00 89.62 108 MET A N 1
ATOM 863 C CA . MET A 1 108 ? -12.190 10.567 -1.264 1.00 89.62 108 MET A CA 1
ATOM 864 C C . MET A 1 108 ? -12.332 9.698 -2.518 1.00 89.62 108 MET A C 1
ATOM 866 O O . MET A 1 108 ? -11.832 8.569 -2.537 1.00 89.62 108 MET A O 1
ATOM 870 N N . ASN A 1 109 ? -12.938 10.246 -3.576 1.00 89.12 109 ASN A N 1
ATOM 871 C CA . ASN A 1 109 ? -13.099 9.581 -4.870 1.00 89.12 109 ASN A CA 1
ATOM 872 C C . ASN A 1 109 ? -11.753 9.306 -5.543 1.00 89.12 109 ASN A C 1
ATOM 874 O O . ASN A 1 109 ? -11.517 8.199 -6.030 1.00 89.12 109 ASN A O 1
ATOM 878 N N . ASP A 1 110 ? -10.848 10.280 -5.535 1.00 88.06 110 ASP A N 1
ATOM 879 C CA . ASP A 1 110 ? -9.502 10.123 -6.075 1.00 88.06 110 ASP A CA 1
ATOM 880 C C . ASP A 1 110 ? -8.754 8.992 -5.373 1.00 88.06 110 ASP A C 1
ATOM 882 O O . ASP A 1 110 ? -8.131 8.147 -6.022 1.00 88.06 110 ASP A O 1
ATOM 886 N N . TRP A 1 111 ? -8.832 8.943 -4.040 1.00 91.25 111 TRP A N 1
ATOM 887 C CA . TRP A 1 111 ? -8.209 7.878 -3.265 1.00 91.25 111 TRP A CA 1
ATOM 888 C C . TRP A 1 111 ? -8.843 6.515 -3.560 1.00 91.25 111 TRP A C 1
ATOM 890 O O . TRP A 1 111 ? -8.129 5.542 -3.802 1.00 91.25 111 TRP A O 1
ATOM 900 N N . PHE A 1 112 ? -10.173 6.456 -3.651 1.00 90.00 112 PHE A N 1
ATOM 901 C CA . PHE A 1 112 ? -10.897 5.242 -4.021 1.00 90.00 112 PHE A CA 1
ATOM 902 C C . PHE A 1 112 ? -10.453 4.715 -5.389 1.00 90.00 112 PHE A C 1
ATOM 904 O O . PHE A 1 112 ? -10.128 3.536 -5.534 1.00 90.00 112 PHE A O 1
ATOM 911 N N . HIS A 1 113 ? -10.386 5.583 -6.401 1.00 84.75 113 HIS A N 1
ATOM 912 C CA . HIS A 1 113 ? -9.975 5.195 -7.747 1.00 84.75 113 HIS A CA 1
ATOM 913 C C . HIS A 1 113 ? -8.516 4.735 -7.803 1.00 84.75 113 HIS A C 1
ATOM 915 O O . HIS A 1 113 ? -8.207 3.797 -8.547 1.00 84.75 113 HIS A O 1
ATOM 921 N N . ARG A 1 114 ? -7.631 5.320 -6.988 1.00 83.25 114 ARG A N 1
ATOM 922 C CA . ARG A 1 114 ? -6.250 4.839 -6.831 1.00 83.25 114 ARG A CA 1
ATOM 923 C C . ARG A 1 114 ? -6.211 3.444 -6.215 1.00 83.25 114 ARG A C 1
ATOM 925 O O . ARG A 1 114 ? -5.633 2.548 -6.828 1.00 83.25 114 ARG A O 1
ATOM 932 N N . CYS A 1 115 ? -6.884 3.221 -5.085 1.00 83.81 115 CYS A N 1
ATOM 933 C CA . CYS A 1 115 ? -6.980 1.899 -4.453 1.00 83.81 115 CYS A CA 1
ATOM 934 C C . CYS A 1 115 ? -7.579 0.851 -5.401 1.00 83.81 115 CYS A C 1
ATOM 936 O O . CYS A 1 115 ? -7.052 -0.255 -5.514 1.00 83.81 115 CYS A O 1
ATOM 938 N N . LYS A 1 116 ? -8.626 1.217 -6.151 1.00 83.81 116 LYS A N 1
ATOM 939 C CA . LYS A 1 116 ? -9.276 0.344 -7.137 1.00 83.81 116 LYS A CA 1
ATOM 940 C C . LYS A 1 116 ? -8.354 -0.027 -8.293 1.00 83.81 116 LYS A C 1
ATOM 942 O O . LYS A 1 116 ? -8.290 -1.188 -8.679 1.00 83.81 116 LYS A O 1
ATOM 947 N N . THR A 1 117 ? -7.620 0.942 -8.835 1.00 76.06 117 THR A N 1
ATOM 948 C CA . THR A 1 117 ? -6.643 0.699 -9.914 1.00 76.06 117 THR A CA 1
ATOM 949 C C . THR A 1 117 ? -5.531 -0.248 -9.459 1.00 76.06 117 THR A C 1
ATOM 951 O O . THR A 1 117 ? -5.008 -1.029 -10.251 1.00 76.06 117 THR A O 1
ATOM 954 N N . ARG A 1 118 ? -5.198 -0.188 -8.169 1.00 71.81 118 ARG A N 1
ATOM 955 C CA . ARG A 1 118 ? -4.182 -1.001 -7.501 1.00 71.81 118 ARG A CA 1
ATOM 956 C C . ARG A 1 118 ? -4.691 -2.382 -7.055 1.00 71.81 118 ARG A C 1
ATOM 958 O O . ARG A 1 118 ? -3.905 -3.296 -6.811 1.00 71.81 118 ARG A O 1
ATOM 965 N N . GLY A 1 119 ? -6.010 -2.567 -6.964 1.00 77.12 119 GLY A N 1
ATOM 966 C CA . GLY A 1 119 ? -6.614 -3.789 -6.430 1.00 77.12 119 GLY A CA 1
ATOM 967 C C . GLY A 1 119 ? -6.200 -4.047 -4.978 1.00 77.12 119 GLY A C 1
ATOM 968 O O . GLY A 1 119 ? -5.881 -5.183 -4.617 1.00 77.12 119 GLY A O 1
ATOM 969 N N . VAL A 1 120 ? -6.133 -2.982 -4.174 1.00 83.81 120 VAL A N 1
ATOM 970 C CA . VAL A 1 120 ? -5.748 -3.004 -2.753 1.00 83.81 120 VAL A CA 1
ATOM 971 C C . VAL A 1 120 ? -6.889 -2.485 -1.877 1.00 83.81 120 VAL A C 1
ATOM 973 O O . VAL A 1 120 ? -7.752 -1.776 -2.401 1.00 83.81 120 VAL A O 1
ATOM 976 N N . PRO A 1 121 ? -6.912 -2.800 -0.568 1.00 89.69 121 PRO A N 1
ATOM 977 C CA . PRO A 1 121 ? -7.901 -2.255 0.355 1.00 89.69 121 PRO A CA 1
ATOM 978 C C . PRO A 1 121 ? -7.933 -0.726 0.336 1.00 89.69 121 PRO A C 1
ATOM 980 O O . PRO A 1 121 ? -6.897 -0.059 0.269 1.00 89.69 121 PRO A O 1
ATOM 983 N N . TYR A 1 122 ? -9.133 -0.178 0.427 1.00 93.62 122 TYR A N 1
ATOM 984 C CA . TYR A 1 122 ? -9.390 1.238 0.594 1.00 93.62 122 TYR A CA 1
ATOM 985 C C . TYR A 1 122 ? -9.302 1.591 2.077 1.00 93.62 122 TYR A C 1
ATOM 987 O O . TYR A 1 122 ? -10.227 1.322 2.834 1.00 93.62 122 TYR A O 1
ATOM 995 N N . ILE A 1 123 ? -8.164 2.145 2.503 1.00 94.50 123 ILE A N 1
ATOM 996 C CA . ILE A 1 123 ? -7.915 2.512 3.904 1.00 94.50 123 ILE A CA 1
ATOM 997 C C . ILE A 1 123 ? -7.675 4.011 3.990 1.00 94.50 123 ILE A C 1
ATOM 999 O O . ILE A 1 123 ? -6.871 4.563 3.239 1.00 94.50 123 ILE A O 1
ATOM 1003 N N . TYR A 1 124 ? -8.367 4.688 4.893 1.00 94.81 124 TYR A N 1
ATOM 1004 C CA . TYR A 1 124 ? -8.229 6.128 5.079 1.00 94.81 124 TYR A CA 1
ATOM 1005 C C . TYR A 1 124 ? -8.577 6.525 6.508 1.00 94.81 124 TYR A C 1
ATOM 1007 O O . TYR A 1 124 ? -9.227 5.774 7.229 1.00 94.81 124 TYR A O 1
ATOM 1015 N N . THR A 1 125 ? -8.138 7.706 6.924 1.00 94.75 125 THR A N 1
ATOM 1016 C CA . THR A 1 125 ? -8.535 8.294 8.200 1.00 94.75 125 THR A CA 1
ATOM 1017 C C . THR A 1 125 ? -9.320 9.574 7.984 1.00 94.75 125 THR A C 1
ATOM 1019 O O . THR A 1 125 ? -9.075 10.316 7.034 1.00 94.75 125 THR A O 1
ATOM 1022 N N . ILE A 1 126 ? -10.255 9.842 8.885 1.00 94.62 126 ILE A N 1
ATOM 1023 C CA . ILE A 1 126 ? -10.988 11.102 8.973 1.00 94.62 126 ILE A CA 1
ATOM 1024 C C . ILE A 1 126 ? -10.700 11.712 10.339 1.00 94.62 126 ILE A C 1
ATOM 1026 O O . ILE A 1 126 ? -10.627 11.015 11.352 1.00 94.62 126 ILE A O 1
ATOM 1030 N N . ARG A 1 127 ? -10.534 13.033 10.389 1.00 91.31 127 ARG A N 1
ATOM 1031 C CA . ARG A 1 127 ? -10.396 13.745 11.658 1.00 91.31 127 ARG A CA 1
ATOM 1032 C C . ARG A 1 127 ? -11.763 13.989 12.291 1.00 91.31 127 ARG A C 1
ATOM 1034 O O . ARG A 1 127 ? -12.602 14.665 11.704 1.00 91.31 127 ARG A O 1
ATOM 1041 N N . SER A 1 128 ? -11.950 13.496 13.514 1.00 86.06 128 SER A N 1
ATOM 1042 C CA . SER A 1 128 ? -13.158 13.689 14.322 1.00 86.06 128 SER A CA 1
ATOM 1043 C C . SER A 1 128 ? -12.790 14.372 15.643 1.00 86.06 128 SER A C 1
ATOM 1045 O O . SER A 1 128 ? -12.332 13.758 16.612 1.00 86.06 128 SER A O 1
ATOM 1047 N N . GLY A 1 129 ? -12.911 15.702 15.664 1.00 84.38 129 GLY A N 1
ATOM 1048 C CA . GLY A 1 129 ? -12.470 16.532 16.787 1.00 84.38 129 GLY A CA 1
ATOM 1049 C C . GLY A 1 129 ? -10.957 16.432 17.029 1.00 84.38 129 GLY A C 1
ATOM 1050 O O . GLY A 1 129 ? -10.160 16.756 16.152 1.00 84.38 129 GLY A O 1
ATOM 1051 N N . ASN A 1 130 ? -10.566 15.994 18.232 1.00 83.81 130 ASN A N 1
ATOM 1052 C CA . ASN A 1 130 ? -9.159 15.805 18.627 1.00 83.81 130 ASN A CA 1
ATOM 1053 C C . ASN A 1 130 ? -8.631 14.386 18.359 1.00 83.81 130 ASN A C 1
ATOM 1055 O O . ASN A 1 130 ? -7.489 14.088 18.705 1.00 83.81 130 ASN A O 1
ATOM 1059 N N . CYS A 1 131 ? -9.465 13.504 17.812 1.00 89.12 131 CYS A N 1
ATOM 1060 C CA . CYS A 1 131 ? -9.105 12.129 17.492 1.00 89.12 131 CYS A CA 1
ATOM 1061 C C . CYS A 1 131 ? -9.217 11.895 15.984 1.00 89.12 131 CYS A C 1
ATOM 1063 O O . CYS A 1 131 ? -9.785 12.705 15.245 1.00 89.12 131 CYS A O 1
ATOM 1065 N N . LEU A 1 132 ? -8.673 10.772 15.536 1.00 92.44 132 LEU A N 1
ATOM 1066 C CA . LEU A 1 132 ? -8.917 10.241 14.207 1.00 92.44 132 LEU A CA 1
ATOM 1067 C C . LEU A 1 132 ? -9.905 9.079 14.285 1.00 92.44 132 LEU A C 1
ATOM 1069 O O . LEU A 1 132 ? -10.044 8.412 15.314 1.00 92.44 132 LEU A O 1
ATOM 1073 N N . GLU A 1 133 ? -10.564 8.856 13.162 1.00 94.88 133 GLU A N 1
ATOM 1074 C CA . GLU A 1 133 ? -11.305 7.652 12.844 1.00 94.88 133 GLU A CA 1
ATOM 1075 C C . GLU A 1 133 ? -10.611 6.977 11.661 1.00 94.88 133 GLU A C 1
ATOM 1077 O O . GLU A 1 133 ? -10.334 7.632 10.658 1.00 94.88 133 GLU A O 1
ATOM 1082 N N . LEU A 1 134 ? -10.286 5.694 11.785 1.00 96.31 134 LEU A N 1
ATOM 1083 C CA . LEU A 1 134 ? -9.726 4.885 10.705 1.00 96.31 134 LEU A CA 1
ATOM 1084 C C . LEU A 1 134 ? -10.841 4.084 10.046 1.00 96.31 134 LEU A C 1
ATOM 1086 O O . LEU A 1 134 ? -11.604 3.434 10.745 1.00 96.31 134 LEU A O 1
ATOM 1090 N N . HIS A 1 135 ? -10.870 4.055 8.722 1.00 96.75 135 HIS A N 1
ATOM 1091 C CA . HIS A 1 135 ? -11.800 3.271 7.915 1.00 96.75 135 HIS A CA 1
ATOM 1092 C C . HIS A 1 135 ? -11.033 2.284 7.039 1.00 96.75 135 HIS A C 1
ATOM 1094 O O . HIS A 1 135 ? -9.956 2.614 6.530 1.00 96.75 135 HIS A O 1
ATOM 1100 N N . TRP A 1 136 ? -11.593 1.092 6.834 1.00 95.94 136 TRP A N 1
ATOM 1101 C CA . TRP A 1 136 ? -11.145 0.156 5.801 1.00 95.94 136 TRP A CA 1
ATOM 1102 C C . TRP A 1 136 ? -12.331 -0.401 5.017 1.00 95.94 136 TRP A C 1
ATOM 1104 O O . TRP A 1 136 ? -13.382 -0.690 5.585 1.00 95.94 136 TRP A O 1
ATOM 1114 N N . ASP A 1 137 ? -12.135 -0.599 3.716 1.00 94.12 137 ASP A N 1
ATOM 1115 C CA . ASP A 1 137 ? -13.092 -1.256 2.832 1.00 94.12 137 ASP A CA 1
ATOM 1116 C C . ASP A 1 137 ? -12.353 -2.053 1.741 1.00 94.12 137 ASP A C 1
ATOM 1118 O O . ASP A 1 137 ? -11.436 -1.555 1.087 1.00 94.12 137 ASP A O 1
ATOM 1122 N N . CYS A 1 138 ? -12.733 -3.309 1.528 1.00 91.06 138 CYS A N 1
ATOM 1123 C CA . CYS A 1 138 ? -12.161 -4.164 0.487 1.00 91.06 138 CYS A CA 1
ATOM 1124 C C . CYS A 1 138 ? -12.928 -4.088 -0.848 1.00 91.06 138 CYS A C 1
ATOM 1126 O O . CYS A 1 138 ? -12.586 -4.805 -1.786 1.00 91.06 138 CYS A O 1
ATOM 1128 N N . ILE A 1 139 ? -13.911 -3.193 -0.993 1.00 89.56 139 ILE A N 1
ATOM 1129 C CA . ILE A 1 139 ? -14.681 -2.963 -2.232 1.00 89.56 139 ILE A CA 1
ATOM 1130 C C . ILE A 1 139 ? -13.820 -2.609 -3.455 1.00 89.56 139 ILE A C 1
ATOM 1132 O O . ILE A 1 139 ? -14.233 -2.799 -4.599 1.00 89.56 139 ILE A O 1
ATOM 1136 N N . THR A 1 140 ? -12.617 -2.082 -3.235 1.00 85.69 140 THR A N 1
ATOM 1137 C CA . THR A 1 140 ? -11.647 -1.745 -4.284 1.00 85.69 140 THR A CA 1
ATOM 1138 C C . THR A 1 140 ? -10.856 -2.954 -4.784 1.00 85.69 140 THR A C 1
ATOM 1140 O O . THR A 1 140 ? -10.011 -2.803 -5.666 1.00 85.69 140 THR A O 1
ATOM 1143 N N . THR A 1 141 ? -11.117 -4.144 -4.242 1.00 82.31 141 THR A N 1
ATOM 1144 C CA . THR A 1 141 ? -10.408 -5.382 -4.576 1.00 82.31 141 THR A CA 1
ATOM 1145 C C . THR A 1 141 ? -11.255 -6.300 -5.457 1.00 82.31 141 THR A C 1
ATOM 1147 O O . THR A 1 141 ? -12.476 -6.161 -5.527 1.00 82.31 141 THR A O 1
ATOM 1150 N N . ASP A 1 142 ? -10.597 -7.168 -6.230 1.00 73.62 142 ASP A N 1
ATOM 1151 C CA . ASP A 1 142 ? -11.281 -8.070 -7.163 1.00 73.62 142 ASP A CA 1
ATOM 1152 C C . ASP A 1 142 ? -11.974 -9.210 -6.400 1.00 73.62 142 ASP A C 1
ATOM 1154 O O . ASP A 1 142 ? -11.353 -9.858 -5.555 1.00 73.62 142 ASP A O 1
ATOM 1158 N N . GLY A 1 143 ? -13.244 -9.470 -6.722 1.00 63.66 143 GLY A N 1
ATOM 1159 C CA . GLY A 1 143 ? -14.105 -10.432 -6.023 1.00 63.66 143 GLY A CA 1
ATOM 1160 C C . GLY A 1 143 ? -13.626 -11.886 -6.106 1.00 63.66 143 GLY A C 1
ATOM 1161 O O . GLY A 1 143 ? -13.963 -12.711 -5.260 1.00 63.66 143 GLY A O 1
ATOM 1162 N N . ASP A 1 144 ? -12.805 -12.203 -7.110 1.00 64.38 144 ASP A N 1
ATOM 1163 C CA . ASP A 1 144 ? -12.181 -13.524 -7.260 1.00 64.38 144 ASP A CA 1
ATOM 1164 C C . ASP A 1 144 ? -10.947 -13.703 -6.351 1.00 64.38 144 ASP A C 1
ATOM 1166 O O . ASP A 1 144 ? -10.436 -14.812 -6.177 1.00 64.38 144 ASP A O 1
ATOM 1170 N N . CYS A 1 145 ? -10.445 -12.604 -5.783 1.00 60.00 145 CYS A N 1
ATOM 1171 C CA . CYS A 1 145 ? -9.219 -12.550 -4.991 1.00 60.00 145 CYS A CA 1
ATOM 1172 C C . CYS A 1 145 ? -9.471 -12.220 -3.511 1.00 60.00 145 CYS A C 1
ATOM 1174 O O . CYS A 1 145 ? -8.566 -12.393 -2.700 1.00 60.00 145 CYS A O 1
ATOM 1176 N N . ASP A 1 146 ? -10.671 -11.756 -3.148 1.00 65.94 146 ASP A N 1
ATOM 1177 C CA . ASP A 1 146 ? -11.043 -11.327 -1.793 1.00 65.94 146 ASP A CA 1
ATOM 1178 C C . ASP A 1 146 ? -11.903 -12.353 -1.031 1.00 65.94 146 ASP A C 1
ATOM 1180 O O . ASP A 1 146 ? -12.391 -12.060 0.061 1.00 65.94 146 ASP A O 1
ATOM 1184 N N . CYS A 1 147 ? -12.083 -13.565 -1.567 1.00 69.56 147 CYS A N 1
ATOM 1185 C CA . CYS A 1 147 ? -13.064 -14.539 -1.072 1.00 69.56 147 CYS A CA 1
ATOM 1186 C C . CYS A 1 147 ? -12.851 -14.902 0.408 1.00 69.56 147 CYS A C 1
ATOM 1188 O O . CYS A 1 147 ? -13.813 -15.050 1.159 1.00 69.56 147 CYS A O 1
ATOM 1190 N N . GLU A 1 148 ? -11.590 -14.995 0.849 1.00 75.25 148 GLU A N 1
ATOM 1191 C CA . GLU A 1 148 ? -11.234 -15.254 2.252 1.00 75.25 148 GLU A CA 1
ATOM 1192 C C . GLU A 1 148 ? -11.689 -14.119 3.185 1.00 75.25 148 GLU A C 1
ATOM 1194 O O . GLU A 1 148 ? -12.065 -14.374 4.325 1.00 75.25 148 GLU A O 1
ATOM 1199 N N . ILE A 1 149 ? -11.705 -12.877 2.696 1.00 79.00 149 ILE A N 1
ATOM 1200 C CA . ILE A 1 149 ? -12.155 -11.698 3.443 1.00 79.00 149 ILE A CA 1
ATOM 1201 C C . ILE A 1 149 ? -13.674 -11.551 3.374 1.00 79.00 149 ILE A C 1
ATOM 1203 O O . ILE A 1 149 ? -14.309 -11.294 4.394 1.00 79.00 149 ILE A O 1
ATOM 1207 N N . ARG A 1 150 ? -14.264 -11.706 2.182 1.00 78.31 150 ARG A N 1
ATOM 1208 C CA . ARG A 1 150 ? -15.713 -11.587 1.967 1.00 78.31 150 ARG A CA 1
ATOM 1209 C C . ARG A 1 150 ? -16.497 -12.617 2.754 1.00 78.31 150 ARG A C 1
ATOM 1211 O O . ARG A 1 150 ? -17.524 -12.292 3.342 1.00 78.31 150 ARG A O 1
ATOM 1218 N N . GLU A 1 151 ? -16.044 -13.865 2.713 1.00 80.50 151 GLU A N 1
ATOM 1219 C CA . GLU A 1 151 ? -16.732 -14.946 3.405 1.00 80.50 151 GLU A CA 1
ATOM 1220 C C . GLU A 1 151 ? -16.321 -15.036 4.876 1.00 80.50 151 GLU A C 1
ATOM 1222 O O . GLU A 1 151 ? -17.101 -15.577 5.659 1.00 80.50 151 GLU A O 1
ATOM 1227 N N . ASP A 1 152 ? -15.109 -14.558 5.218 1.00 80.25 152 ASP A N 1
ATOM 1228 C CA . ASP A 1 152 ? -14.426 -14.673 6.520 1.00 80.25 152 ASP A CA 1
ATOM 1229 C C . ASP A 1 152 ? -14.953 -15.846 7.348 1.00 80.25 152 ASP A C 1
ATOM 1231 O O . ASP A 1 152 ? -15.521 -15.694 8.438 1.00 80.25 152 ASP A O 1
ATOM 1235 N N . LYS A 1 153 ? -14.849 -17.051 6.773 1.00 67.88 153 LYS A N 1
ATOM 1236 C CA . LYS A 1 153 ? -15.433 -18.252 7.368 1.00 67.88 153 LYS A CA 1
ATOM 1237 C C . LYS A 1 153 ? -14.836 -18.427 8.765 1.00 67.88 153 LYS A C 1
ATOM 1239 O O . LYS A 1 153 ? -13.633 -18.611 8.921 1.00 67.88 153 LYS A O 1
ATOM 1244 N N . HIS A 1 154 ? -15.702 -18.384 9.781 1.00 73.31 154 HIS A N 1
ATOM 1245 C CA . HIS A 1 154 ? -15.375 -18.444 11.218 1.00 73.31 154 HIS A CA 1
ATOM 1246 C C . HIS A 1 154 ? -14.803 -17.160 11.857 1.00 73.31 154 HIS A C 1
ATOM 1248 O O . HIS A 1 154 ? -14.398 -17.186 13.033 1.00 73.31 154 HIS A O 1
ATOM 1254 N N . GLY A 1 155 ? -14.824 -16.035 11.140 1.00 84.12 155 GLY A N 1
ATOM 1255 C CA . GLY A 1 155 ? -14.405 -14.729 11.645 1.00 84.12 155 GLY A CA 1
ATOM 1256 C C . GLY A 1 155 ? -12.910 -14.667 11.955 1.00 84.12 155 GLY A C 1
ATOM 1257 O O . GLY A 1 155 ? -12.519 -14.081 12.963 1.00 84.12 155 GLY A O 1
ATOM 1258 N N . VAL A 1 156 ? -12.078 -15.386 11.201 1.00 87.25 156 VAL A N 1
ATOM 1259 C CA . VAL A 1 156 ? -10.640 -15.497 11.474 1.00 87.25 156 VAL A CA 1
ATOM 1260 C C . VAL A 1 156 ? -9.955 -14.168 11.187 1.00 87.25 156 VAL A C 1
ATOM 1262 O O . VAL A 1 156 ? -9.168 -13.698 12.011 1.00 87.25 156 VAL A O 1
ATOM 1265 N N . VAL A 1 157 ? -10.276 -13.543 10.055 1.00 88.81 157 VAL A N 1
ATOM 1266 C CA . VAL A 1 157 ? -9.650 -12.293 9.626 1.00 88.81 157 VAL A CA 1
ATOM 1267 C C . VAL A 1 157 ? -10.077 -11.154 10.546 1.00 88.81 157 VAL A C 1
ATOM 1269 O O . VAL A 1 157 ? -9.211 -10.449 11.065 1.00 88.81 157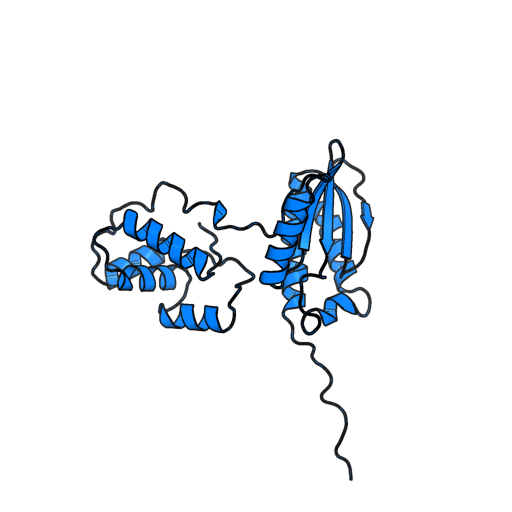 VAL A O 1
ATOM 1272 N N . VAL A 1 158 ? -11.373 -11.026 10.861 1.00 92.44 158 VAL A N 1
ATOM 1273 C CA . VAL A 1 158 ? -11.840 -9.982 11.791 1.00 92.44 158 VAL A CA 1
ATOM 1274 C C . VAL A 1 158 ? -11.244 -10.143 13.195 1.00 92.44 158 VAL A C 1
ATOM 1276 O O . VAL A 1 158 ? -10.867 -9.154 13.821 1.00 92.44 158 VAL A O 1
ATOM 1279 N N . LYS A 1 159 ? -11.055 -11.377 13.687 1.00 92.56 159 LYS A N 1
ATOM 1280 C CA . LYS A 1 159 ? -10.380 -11.624 14.977 1.00 92.56 159 LYS A CA 1
ATOM 1281 C C . LYS A 1 159 ? -8.916 -11.199 14.958 1.00 92.56 159 LYS A C 1
ATOM 1283 O O . LYS A 1 159 ? -8.423 -10.712 15.977 1.00 92.56 159 LYS A O 1
ATOM 1288 N N . LEU A 1 160 ? -8.218 -11.386 13.836 1.00 91.94 160 LEU A N 1
ATOM 1289 C CA . LEU A 1 160 ? -6.838 -10.927 13.683 1.00 91.94 160 LEU A CA 1
ATOM 1290 C C . LEU A 1 160 ? -6.771 -9.397 13.659 1.00 91.94 160 LEU A C 1
ATOM 1292 O O . LEU A 1 160 ? -5.985 -8.835 14.417 1.00 91.94 160 LEU A O 1
ATOM 1296 N N . LEU A 1 161 ? -7.636 -8.731 12.883 1.00 93.25 161 LEU A N 1
ATOM 1297 C CA . LEU A 1 161 ? -7.743 -7.265 12.872 1.00 93.25 161 LEU A CA 1
ATOM 1298 C C . LEU A 1 161 ? -8.002 -6.719 14.278 1.00 93.25 161 LEU A C 1
ATOM 1300 O O . LEU A 1 161 ? -7.272 -5.848 14.751 1.00 93.25 161 LEU A O 1
ATOM 1304 N N . PHE A 1 162 ? -8.982 -7.289 14.981 1.00 94.94 162 PHE A N 1
ATOM 1305 C CA . PHE A 1 162 ? -9.332 -6.887 16.339 1.00 94.94 162 PHE A CA 1
ATOM 1306 C C . PHE A 1 162 ? -8.176 -7.102 17.326 1.00 94.94 162 PHE A C 1
ATOM 1308 O O . PHE A 1 162 ? -7.865 -6.220 18.125 1.00 94.94 162 PHE A O 1
ATOM 1315 N N . SER A 1 163 ? -7.486 -8.244 17.250 1.00 92.69 163 SER A N 1
ATOM 1316 C CA . SER A 1 163 ? -6.330 -8.532 18.112 1.00 92.69 163 SER A CA 1
ATOM 1317 C C . SER A 1 163 ? -5.167 -7.570 17.847 1.00 92.69 163 SER A C 1
ATOM 1319 O O . SER A 1 163 ? -4.529 -7.091 18.787 1.00 92.69 163 SER A O 1
ATOM 1321 N N . SER A 1 164 ? -4.898 -7.248 16.579 1.00 91.00 164 SER A N 1
ATOM 1322 C CA . SER A 1 164 ? -3.885 -6.261 16.198 1.00 91.00 164 SER A CA 1
ATOM 1323 C C . SER A 1 164 ? -4.255 -4.863 16.680 1.00 91.00 164 SER A C 1
ATOM 1325 O O . SER A 1 164 ? -3.413 -4.189 17.270 1.00 91.00 164 SER A O 1
ATOM 1327 N N . PHE A 1 165 ? -5.520 -4.464 16.531 1.00 94.06 165 PHE A N 1
ATOM 1328 C CA . PHE A 1 165 ? -6.048 -3.233 17.110 1.00 94.06 165 PHE A CA 1
ATOM 1329 C C . PHE A 1 165 ? -5.800 -3.180 18.624 1.00 94.06 165 PHE A C 1
ATOM 1331 O O . PHE A 1 165 ? -5.201 -2.219 19.102 1.00 94.06 165 PHE A O 1
ATOM 1338 N N . GLN A 1 166 ? -6.178 -4.212 19.387 1.00 93.81 166 GLN A N 1
ATOM 1339 C CA . GLN A 1 166 ? -5.986 -4.242 20.844 1.00 93.81 166 GLN A CA 1
ATOM 1340 C C . GLN A 1 166 ? -4.513 -4.148 21.262 1.00 93.81 166 GLN A C 1
ATOM 1342 O O . GLN A 1 166 ? -4.186 -3.535 22.280 1.00 93.81 166 GLN A O 1
ATOM 1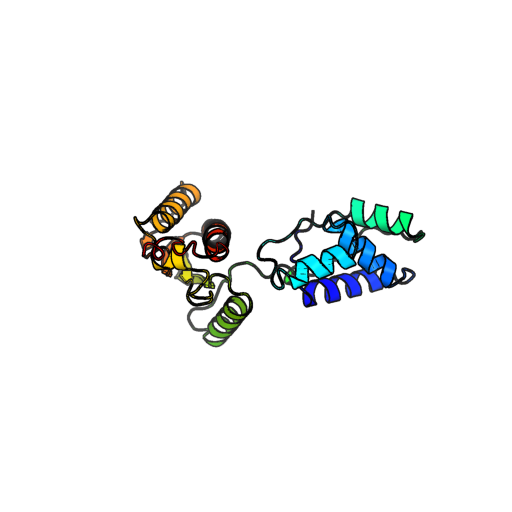347 N N . ASN A 1 167 ? -3.612 -4.755 20.490 1.00 91.25 167 ASN A N 1
ATOM 1348 C CA . ASN A 1 167 ? -2.180 -4.702 20.764 1.00 91.25 167 ASN A CA 1
ATOM 1349 C C . ASN A 1 167 ? -1.588 -3.318 20.460 1.00 91.25 167 ASN A C 1
ATOM 1351 O O . ASN A 1 167 ? -0.843 -2.791 21.284 1.00 91.25 167 ASN A O 1
ATOM 1355 N N . LEU A 1 168 ? -1.937 -2.724 19.315 1.00 88.50 168 LEU A N 1
ATOM 1356 C CA . LEU A 1 168 ? -1.416 -1.427 18.861 1.00 88.50 168 LEU A CA 1
ATOM 1357 C C . LEU A 1 168 ? -2.019 -0.238 19.623 1.00 88.50 168 LEU A C 1
ATOM 1359 O O . LEU A 1 168 ? -1.372 0.792 19.777 1.00 88.50 168 LEU A O 1
ATOM 1363 N N . SER A 1 169 ? -3.235 -0.392 20.144 1.00 90.31 169 SER A N 1
ATOM 1364 C CA . SER A 1 169 ? -3.912 0.609 20.978 1.00 90.31 169 SER A CA 1
ATOM 1365 C C . SER A 1 169 ? -3.528 0.548 22.458 1.00 90.31 169 SER A C 1
ATOM 1367 O O . SER A 1 169 ? -3.976 1.380 23.253 1.00 90.31 169 SER A O 1
ATOM 1369 N N . ARG A 1 170 ? -2.716 -0.433 22.876 1.00 87.94 170 ARG A N 1
ATOM 1370 C CA . ARG A 1 170 ? -2.419 -0.650 24.294 1.00 87.94 170 ARG A CA 1
ATOM 1371 C C . ARG A 1 170 ? -1.712 0.568 24.895 1.00 87.94 170 ARG A C 1
ATOM 1373 O O . ARG A 1 170 ? -0.621 0.941 24.483 1.00 87.94 170 ARG A O 1
ATOM 1380 N N . GLY A 1 171 ? -2.315 1.137 25.938 1.00 80.62 171 GLY A N 1
ATOM 1381 C CA . GLY A 1 171 ? -1.750 2.274 26.668 1.00 80.62 171 GLY A CA 1
ATOM 1382 C C . GLY A 1 171 ? -2.021 3.638 26.032 1.00 80.62 171 GLY A C 1
ATOM 1383 O O . GLY A 1 171 ? -1.551 4.644 26.565 1.00 80.62 171 GLY A O 1
ATOM 1384 N N . GLN A 1 172 ? -2.794 3.703 24.941 1.00 81.50 172 GLN A N 1
ATOM 1385 C CA . GLN A 1 172 ? -3.212 4.985 24.385 1.00 81.50 172 GLN A CA 1
ATOM 1386 C C . GLN A 1 172 ? -4.259 5.673 25.268 1.00 81.50 172 GLN A C 1
ATOM 1388 O O . GLN A 1 172 ? -5.043 5.028 25.968 1.00 81.50 172 GLN A O 1
ATOM 1393 N N . LYS A 1 173 ? -4.282 7.008 25.219 1.00 71.50 173 LYS A N 1
ATOM 1394 C CA . LYS A 1 173 ? -5.365 7.803 25.804 1.00 71.50 173 LYS A CA 1
ATOM 1395 C C . LYS A 1 173 ? -6.525 7.857 24.816 1.00 71.50 173 LYS A C 1
ATOM 1397 O O . LYS A 1 173 ? -6.317 8.193 23.658 1.00 71.50 173 LYS A O 1
ATOM 1402 N N . GLY A 1 174 ? -7.725 7.572 25.300 1.00 70.81 174 GLY A N 1
ATOM 1403 C CA . GLY A 1 174 ? -8.929 7.439 24.482 1.00 70.81 174 GLY A CA 1
ATOM 1404 C C . GLY A 1 174 ? -9.632 6.127 24.810 1.00 70.81 174 GLY A C 1
ATOM 1405 O O . GLY A 1 174 ? -9.025 5.227 25.386 1.00 70.81 174 GLY A O 1
ATOM 1406 N N . ASN A 1 175 ? -10.918 6.031 24.485 1.00 85.25 175 ASN A N 1
ATOM 1407 C CA . ASN A 1 175 ? -11.659 4.772 24.542 1.00 85.25 175 ASN A CA 1
ATOM 1408 C C . ASN A 1 175 ? -11.952 4.338 23.102 1.00 85.25 175 ASN A C 1
ATOM 1410 O O . ASN A 1 175 ? -13.078 4.532 22.643 1.00 85.25 175 ASN A O 1
ATOM 1414 N N . PRO A 1 176 ? -10.925 3.876 22.367 1.00 91.06 176 PRO A N 1
ATOM 1415 C CA . PRO A 1 176 ? -11.068 3.574 20.957 1.00 91.06 176 PRO A CA 1
ATOM 1416 C C . PRO A 1 176 ? -12.069 2.436 20.757 1.00 91.06 176 PRO A C 1
ATOM 1418 O O . PRO A 1 176 ? -12.067 1.461 21.515 1.00 91.06 176 PRO A O 1
ATOM 1421 N N . GLN A 1 177 ? -12.912 2.551 19.738 1.00 93.81 177 GLN A N 1
ATOM 1422 C CA . GLN A 1 177 ? -13.954 1.567 19.451 1.00 93.81 177 GLN A CA 1
ATOM 1423 C C . GLN A 1 177 ? -13.704 0.954 18.088 1.00 93.81 177 GLN A C 1
ATOM 1425 O O . GLN A 1 177 ? -13.574 1.683 17.118 1.00 93.81 177 GLN A O 1
ATOM 1430 N N . PHE A 1 178 ? -13.615 -0.372 18.036 1.00 96.12 178 PHE A N 1
ATOM 1431 C CA . PHE A 1 178 ? -13.533 -1.133 16.795 1.00 96.12 178 PHE A CA 1
ATOM 1432 C C . PHE A 1 178 ? -14.938 -1.596 16.420 1.00 96.12 178 PHE A C 1
ATOM 1434 O O . PHE A 1 178 ? -15.573 -2.282 17.227 1.00 96.12 178 PHE A O 1
ATOM 1441 N N . ASP A 1 179 ? -15.382 -1.275 15.209 1.00 95.25 179 ASP A N 1
ATOM 1442 C CA . ASP A 1 179 ? -16.632 -1.769 14.639 1.00 95.25 179 ASP A CA 1
ATOM 1443 C C . ASP A 1 179 ? -16.423 -2.287 13.211 1.00 95.25 179 ASP A C 1
ATOM 1445 O O . ASP A 1 179 ? -15.597 -1.788 12.448 1.00 95.25 179 ASP A O 1
ATOM 1449 N N . GLY A 1 180 ? -17.182 -3.314 12.844 1.00 91.81 180 GLY A N 1
ATOM 1450 C CA . GLY A 1 180 ? -17.193 -3.875 11.500 1.00 91.81 180 GLY A CA 1
ATOM 1451 C C . GLY A 1 180 ? -16.651 -5.297 11.378 1.00 91.81 180 GLY A C 1
ATOM 1452 O O . GLY A 1 180 ? -16.646 -6.106 12.306 1.00 91.81 180 GLY A O 1
ATOM 1453 N N . SER A 1 181 ? -16.266 -5.626 10.153 1.00 92.06 181 SER A N 1
ATOM 1454 C CA . SER A 1 181 ? -15.958 -6.968 9.665 1.00 92.06 181 SER A CA 1
ATOM 1455 C C . SER A 1 181 ? -14.575 -7.015 9.019 1.00 92.06 181 SER A C 1
ATOM 1457 O O . SER A 1 181 ? -13.892 -6.002 8.887 1.00 92.06 181 SER A O 1
ATOM 1459 N N . ALA A 1 182 ? -14.161 -8.193 8.555 1.00 90.25 182 ALA A N 1
ATOM 1460 C CA . ALA A 1 182 ? -12.958 -8.308 7.740 1.00 90.25 182 ALA A CA 1
ATOM 1461 C C . ALA A 1 182 ? -13.032 -7.466 6.454 1.00 90.25 182 ALA A C 1
ATOM 1463 O O . ALA A 1 182 ? -12.021 -6.917 6.028 1.00 90.25 182 ALA A O 1
ATOM 1464 N N . PHE A 1 183 ? -14.220 -7.353 5.851 1.00 90.94 183 PHE A N 1
ATOM 1465 C CA . PHE A 1 183 ? -14.404 -6.688 4.564 1.00 90.94 183 PHE A CA 1
ATOM 1466 C C . PHE A 1 183 ? -14.476 -5.164 4.684 1.00 90.94 183 PHE A C 1
ATOM 1468 O O . PHE A 1 183 ? -13.838 -4.460 3.907 1.00 90.94 183 PHE A O 1
ATOM 1475 N N . VAL A 1 184 ? -15.233 -4.669 5.661 1.00 94.75 184 VAL A N 1
ATOM 1476 C CA . VAL A 1 184 ? -15.466 -3.239 5.890 1.00 94.75 184 VAL A CA 1
ATOM 1477 C C . VAL A 1 184 ? -15.634 -2.959 7.376 1.00 94.75 184 VAL A C 1
ATOM 1479 O O . VAL A 1 184 ? -16.258 -3.765 8.078 1.00 94.75 184 VAL A O 1
ATOM 1482 N N . GLY A 1 185 ? -15.115 -1.828 7.844 1.00 96.31 185 GLY A N 1
ATOM 1483 C CA . GLY A 1 185 ? -15.306 -1.363 9.213 1.00 96.31 185 GLY A CA 1
ATOM 1484 C C . GLY A 1 185 ? -14.570 -0.066 9.526 1.00 96.31 185 GLY A C 1
ATOM 1485 O O . GLY A 1 185 ? -13.943 0.541 8.651 1.00 96.31 185 GLY A O 1
ATOM 1486 N N . SER A 1 186 ? -14.654 0.342 10.791 1.00 96.81 186 SER A N 1
ATOM 1487 C CA . SER A 1 186 ? -14.001 1.540 11.302 1.00 96.81 186 SER A CA 1
ATOM 1488 C C . SER A 1 186 ? -13.451 1.371 12.723 1.00 96.81 186 SER A C 1
ATOM 1490 O O . SER A 1 186 ? -13.821 0.469 13.481 1.00 96.81 186 SER A O 1
ATOM 1492 N N . ILE A 1 187 ? -12.493 2.230 13.075 1.00 96.25 187 ILE A N 1
ATOM 1493 C CA . ILE A 1 187 ? -12.011 2.414 14.440 1.00 96.25 187 ILE A CA 1
ATOM 1494 C C . ILE A 1 187 ? -12.102 3.891 14.796 1.00 96.25 187 ILE A C 1
ATOM 1496 O O . ILE A 1 187 ? -11.377 4.712 14.237 1.00 96.25 187 ILE A O 1
ATOM 1500 N N . GLU A 1 188 ? -12.923 4.215 15.783 1.00 94.50 188 GLU A N 1
ATOM 1501 C CA . GLU A 1 188 ? -13.090 5.576 16.285 1.00 94.50 188 GLU A CA 1
ATOM 1502 C C . GLU A 1 188 ? -12.174 5.866 17.480 1.00 94.50 188 GLU A C 1
ATOM 1504 O O . GLU A 1 188 ? -11.796 4.968 18.235 1.00 94.50 188 GLU A O 1
ATOM 1509 N N . GLY A 1 189 ? -11.869 7.148 17.706 1.00 91.44 189 GLY A N 1
ATOM 1510 C CA . GLY A 1 189 ? -11.281 7.618 18.965 1.00 91.44 189 GLY A CA 1
ATOM 1511 C C . GLY A 1 189 ? -9.798 7.287 19.148 1.00 91.44 189 GLY A C 1
ATOM 1512 O O . GLY A 1 189 ? -9.356 7.090 20.283 1.00 91.44 189 GLY A O 1
ATOM 1513 N N . ILE A 1 190 ? -9.036 7.217 18.055 1.00 92.62 190 ILE A N 1
ATOM 1514 C CA . ILE A 1 190 ? -7.601 6.889 18.062 1.00 92.62 190 ILE A CA 1
ATOM 1515 C C . ILE A 1 190 ? -6.721 8.130 17.882 1.00 92.62 190 ILE A C 1
ATOM 1517 O O . ILE A 1 190 ? -7.122 9.121 17.267 1.00 92.62 190 ILE A O 1
ATOM 1521 N N . SER A 1 191 ? -5.504 8.090 18.430 1.00 89.50 191 SER A N 1
ATOM 1522 C CA . SER A 1 191 ? -4.500 9.137 18.199 1.00 89.50 191 SER A CA 1
ATOM 1523 C C . SER A 1 191 ? -3.885 9.035 16.798 1.00 89.50 191 SER A C 1
ATOM 1525 O O . SER A 1 191 ? -3.944 7.981 16.170 1.00 89.50 191 SER A O 1
ATOM 1527 N N . SER A 1 192 ? -3.242 10.110 16.327 1.00 85.12 192 SER A N 1
ATOM 1528 C CA . SER A 1 192 ? -2.566 10.130 15.018 1.00 85.12 192 SER A CA 1
ATOM 1529 C C . SER A 1 192 ? -1.518 9.020 14.874 1.00 85.12 192 SER A C 1
ATOM 1531 O O . SER A 1 192 ? -1.565 8.254 13.916 1.00 85.12 192 SER A O 1
ATOM 1533 N N . ASP A 1 193 ? -0.623 8.884 15.857 1.00 81.88 193 ASP A N 1
ATOM 1534 C CA . ASP A 1 193 ? 0.455 7.883 15.835 1.00 81.88 193 ASP A CA 1
ATOM 1535 C C . ASP A 1 193 ? -0.095 6.444 15.844 1.00 81.88 193 ASP A C 1
ATOM 1537 O O . ASP A 1 193 ? 0.440 5.538 15.198 1.00 81.88 193 ASP A O 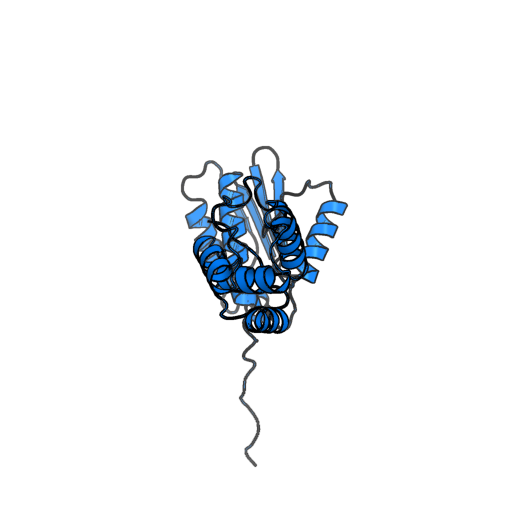1
ATOM 1541 N N . CYS A 1 194 ? -1.194 6.226 16.577 1.00 86.44 194 CYS A N 1
ATOM 1542 C CA . CYS A 1 194 ? -1.854 4.927 16.640 1.00 86.44 194 CYS A CA 1
ATOM 1543 C C . CYS A 1 194 ? -2.583 4.618 15.325 1.00 86.44 194 CYS A C 1
ATOM 1545 O O . CYS A 1 194 ? -2.490 3.497 14.830 1.00 86.44 194 CYS A O 1
ATOM 1547 N N . ALA A 1 195 ? -3.248 5.610 14.727 1.00 88.94 195 ALA A N 1
ATOM 1548 C CA . ALA A 1 195 ? -3.941 5.467 13.453 1.00 88.94 195 ALA A CA 1
ATOM 1549 C C . ALA A 1 195 ? -2.994 5.066 12.320 1.00 88.94 195 ALA A C 1
ATOM 1551 O O . ALA A 1 195 ? -3.309 4.133 11.590 1.00 88.94 195 ALA A O 1
ATOM 1552 N N . GLU A 1 196 ? -1.820 5.698 12.221 1.00 85.88 196 GLU A N 1
ATOM 1553 C CA . GLU A 1 196 ? -0.797 5.331 11.232 1.00 85.88 196 GLU A CA 1
ATOM 1554 C C . GLU A 1 196 ? -0.351 3.873 11.408 1.00 85.88 196 GLU A C 1
ATOM 1556 O O . GLU A 1 196 ? -0.405 3.085 10.463 1.00 85.88 196 GLU A O 1
ATOM 1561 N N . SER A 1 197 ? -0.017 3.481 12.642 1.00 85.06 197 SER A N 1
ATOM 1562 C CA . SER A 1 197 ? 0.428 2.116 12.956 1.00 85.06 197 SER A CA 1
ATOM 1563 C C . SER A 1 197 ? -0.643 1.061 12.649 1.00 85.06 197 SER A C 1
ATOM 1565 O O . SER A 1 197 ? -0.337 -0.010 12.119 1.00 85.06 197 SER A O 1
ATOM 1567 N N . ILE A 1 198 ? -1.908 1.343 12.982 1.00 90.06 198 ILE A N 1
ATOM 1568 C CA . ILE A 1 198 ? -3.028 0.434 12.711 1.00 90.06 198 ILE A CA 1
ATOM 1569 C C . ILE A 1 198 ? -3.298 0.363 11.207 1.00 90.06 198 ILE A C 1
ATOM 1571 O O . ILE A 1 198 ? -3.449 -0.741 10.687 1.00 90.06 198 ILE A O 1
ATOM 1575 N N . ALA A 1 199 ? -3.316 1.496 10.502 1.00 89.44 199 ALA A N 1
ATOM 1576 C CA . ALA A 1 199 ? -3.588 1.555 9.069 1.00 89.44 199 ALA A CA 1
ATOM 1577 C C . ALA A 1 199 ? -2.570 0.743 8.257 1.00 89.44 199 ALA A C 1
ATOM 1579 O O . ALA A 1 199 ? -2.954 -0.077 7.421 1.00 89.44 199 ALA A O 1
ATOM 1580 N N . GLU A 1 200 ? -1.276 0.902 8.551 1.00 83.75 200 GLU A N 1
ATOM 1581 C CA . GLU A 1 200 ? -0.217 0.118 7.910 1.00 83.75 200 GLU A CA 1
ATOM 1582 C C . GLU A 1 200 ? -0.347 -1.378 8.208 1.00 83.75 200 GLU A C 1
ATOM 1584 O O . GLU A 1 200 ? -0.179 -2.226 7.325 1.00 83.75 200 GLU A O 1
ATOM 1589 N N . HIS A 1 201 ? -0.667 -1.730 9.454 1.00 85.38 201 HIS A N 1
ATOM 1590 C CA . HIS A 1 201 ? -0.829 -3.126 9.835 1.00 85.38 201 HIS A CA 1
ATOM 1591 C C . HIS A 1 201 ? -2.052 -3.767 9.164 1.00 85.38 201 HIS A C 1
ATOM 1593 O O . HIS A 1 201 ? -1.959 -4.886 8.655 1.00 85.38 201 HIS A O 1
ATOM 1599 N N . PHE A 1 202 ? -3.178 -3.050 9.114 1.00 91.56 202 PHE A N 1
ATOM 1600 C CA . PHE A 1 202 ? -4.411 -3.501 8.468 1.00 91.56 202 PHE A CA 1
ATOM 1601 C C . PHE A 1 202 ? -4.203 -3.669 6.969 1.00 9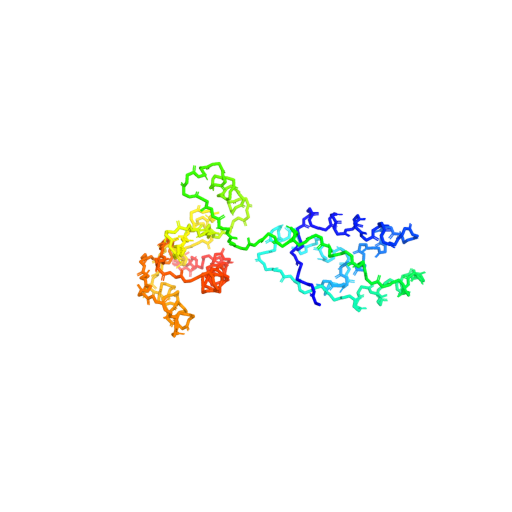1.56 202 PHE A C 1
ATOM 1603 O O . PHE A 1 202 ? -4.569 -4.710 6.426 1.00 91.56 202 PHE A O 1
ATOM 1610 N N . TYR A 1 203 ? -3.534 -2.716 6.314 1.00 87.69 203 TYR A N 1
ATOM 1611 C CA . TYR A 1 203 ? -3.189 -2.838 4.902 1.00 87.69 203 TYR A CA 1
ATOM 1612 C C . TYR A 1 203 ? -2.423 -4.127 4.612 1.00 87.69 203 TYR A C 1
ATOM 1614 O O . TYR A 1 203 ? -2.789 -4.858 3.692 1.00 87.69 203 TYR A O 1
ATOM 1622 N N . ASN A 1 204 ? -1.380 -4.425 5.392 1.00 82.00 204 ASN A N 1
ATOM 1623 C CA . ASN A 1 204 ? -0.567 -5.623 5.188 1.00 82.00 204 ASN A CA 1
ATOM 1624 C C . ASN A 1 204 ? -1.386 -6.904 5.394 1.00 82.00 204 ASN A C 1
ATOM 1626 O O . ASN A 1 204 ? -1.347 -7.801 4.554 1.00 82.00 204 ASN A O 1
ATOM 1630 N N . LEU A 1 205 ? -2.164 -6.967 6.478 1.00 84.69 205 LEU A N 1
ATOM 1631 C CA . LEU A 1 205 ? -2.977 -8.133 6.820 1.00 84.69 205 LEU A CA 1
ATOM 1632 C C . LEU A 1 205 ? -4.040 -8.415 5.752 1.00 84.69 205 LEU A C 1
ATOM 1634 O O . LEU A 1 205 ? -4.171 -9.552 5.302 1.00 84.69 205 LEU A O 1
ATOM 1638 N N . LEU A 1 206 ? -4.770 -7.385 5.322 1.00 87.50 206 LEU A N 1
ATOM 1639 C CA . LEU A 1 206 ? -5.810 -7.501 4.301 1.00 87.50 206 LEU A CA 1
ATOM 1640 C C . LEU A 1 206 ? -5.202 -7.807 2.923 1.00 87.50 206 LEU A C 1
ATOM 1642 O O . LEU A 1 206 ? -5.651 -8.717 2.229 1.00 87.50 206 LEU A O 1
ATOM 1646 N N . SER A 1 207 ? -4.125 -7.116 2.539 1.00 81.94 207 SER A N 1
ATOM 1647 C CA . SER A 1 207 ? -3.470 -7.313 1.236 1.00 81.94 207 SER A CA 1
ATOM 1648 C C . SER A 1 207 ? -2.875 -8.712 1.060 1.00 81.94 207 SER A C 1
ATOM 1650 O O . SER A 1 207 ? -2.866 -9.228 -0.062 1.00 81.94 207 SER A O 1
ATOM 1652 N N . ASP A 1 208 ? -2.401 -9.332 2.145 1.00 78.31 208 ASP A N 1
ATOM 1653 C CA . ASP A 1 208 ? -1.895 -10.711 2.142 1.00 78.31 208 ASP A CA 1
ATOM 1654 C C . ASP A 1 208 ? -2.994 -11.733 1.836 1.00 78.31 208 ASP A C 1
ATOM 1656 O O . ASP A 1 208 ? -2.741 -12.764 1.211 1.00 78.31 208 ASP A O 1
ATOM 1660 N N . ARG A 1 209 ? -4.227 -11.430 2.242 1.00 78.88 209 ARG A N 1
ATOM 1661 C CA . ARG A 1 209 ? -5.399 -12.290 2.045 1.00 78.88 209 ARG A CA 1
ATOM 1662 C C . ARG A 1 209 ? -6.046 -12.063 0.678 1.00 78.88 209 ARG A C 1
ATOM 1664 O O . ARG A 1 209 ? -6.471 -13.023 0.051 1.00 78.88 209 ARG A O 1
ATOM 1671 N N . ILE A 1 210 ? -5.972 -10.839 0.147 1.00 72.75 210 ILE A N 1
ATOM 1672 C CA . ILE A 1 210 ? -6.487 -10.427 -1.181 1.00 72.75 210 ILE A CA 1
ATOM 1673 C C . ILE A 1 210 ? -5.623 -10.950 -2.353 1.00 72.75 210 ILE A C 1
ATOM 1675 O O . ILE A 1 210 ? -5.783 -10.586 -3.517 1.00 72.75 210 ILE A O 1
ATOM 1679 N N . GLY A 1 211 ? -4.589 -11.747 -2.083 1.00 56.94 211 GLY A N 1
ATOM 1680 C CA . GLY A 1 211 ? -3.684 -12.311 -3.096 1.00 56.94 211 GLY A CA 1
ATOM 1681 C C . GLY A 1 211 ? -3.708 -13.831 -3.187 1.00 56.94 211 GLY A C 1
ATOM 1682 O O . GLY A 1 211 ? -3.014 -14.392 -4.036 1.00 56.94 211 GLY A O 1
ATOM 1683 N N . SER A 1 212 ? -4.467 -14.496 -2.317 1.00 48.75 212 SER A N 1
ATOM 1684 C CA . SER A 1 212 ? -4.559 -15.950 -2.316 1.00 48.75 212 SER A CA 1
ATOM 1685 C C . SER A 1 212 ? -5.655 -16.362 -3.297 1.00 48.75 212 SER A C 1
ATOM 1687 O O . SER A 1 212 ? -6.817 -16.055 -3.037 1.00 48.75 212 SER A O 1
ATOM 1689 N N . PRO A 1 213 ? -5.338 -17.026 -4.428 1.00 46.09 213 PRO A N 1
ATOM 1690 C CA . PRO A 1 213 ? -6.379 -17.548 -5.299 1.00 46.09 213 PRO A CA 1
ATOM 1691 C C . PRO A 1 213 ? -7.287 -18.454 -4.472 1.00 46.09 213 PRO A C 1
ATOM 1693 O O . PRO A 1 213 ? -6.802 -19.342 -3.762 1.00 46.09 213 PRO A O 1
ATOM 1696 N N . CYS A 1 214 ? -8.594 -18.207 -4.557 1.00 43.53 214 CYS A N 1
ATOM 1697 C CA . CYS A 1 214 ? -9.600 -19.035 -3.920 1.00 43.53 214 CYS A CA 1
ATOM 1698 C C . CYS A 1 214 ? -9.350 -20.489 -4.338 1.00 43.53 214 CYS A C 1
ATOM 1700 O O . CYS A 1 214 ? -9.452 -20.834 -5.517 1.00 43.53 214 CYS A O 1
ATOM 1702 N N . GLN A 1 215 ? -8.949 -21.347 -3.394 1.00 44.78 215 GLN A N 1
ATOM 1703 C CA . GLN A 1 215 ? -8.836 -22.781 -3.646 1.00 44.78 215 GLN A CA 1
ATOM 1704 C C . GLN A 1 215 ? -10.251 -23.357 -3.719 1.00 44.78 215 GLN A C 1
ATOM 1706 O O . GLN A 1 215 ? -10.742 -24.002 -2.794 1.00 44.78 215 GLN A O 1
ATOM 1711 N N . THR A 1 216 ? -10.943 -23.084 -4.819 1.00 42.25 216 THR A N 1
ATOM 1712 C CA . THR A 1 216 ? -12.264 -23.631 -5.092 1.00 42.25 216 THR A CA 1
ATOM 1713 C C . THR A 1 216 ? -12.088 -25.084 -5.530 1.00 42.25 216 THR A C 1
ATOM 1715 O O . THR A 1 216 ? -11.750 -25.375 -6.671 1.00 42.25 216 THR A O 1
ATOM 1718 N N . ALA A 1 217 ? -12.240 -25.987 -4.561 1.00 41.00 217 ALA A N 1
ATOM 1719 C CA . ALA A 1 217 ? -12.656 -27.384 -4.688 1.00 41.00 217 ALA A CA 1
ATOM 1720 C C . ALA A 1 217 ? -12.370 -28.091 -6.035 1.00 41.00 217 ALA A C 1
ATOM 1722 O O . ALA A 1 217 ? -13.238 -28.204 -6.900 1.00 41.00 217 ALA A O 1
ATOM 1723 N N . GLN A 1 218 ? -11.199 -28.728 -6.153 1.00 37.81 218 GLN A N 1
ATOM 1724 C CA . GLN A 1 218 ? -11.095 -29.966 -6.930 1.00 37.81 218 GLN A CA 1
ATOM 1725 C C . GLN A 1 218 ? -11.788 -31.080 -6.141 1.00 37.81 218 GLN A C 1
ATOM 1727 O O . GLN A 1 218 ? -11.193 -31.731 -5.287 1.00 37.81 218 GLN A O 1
ATOM 1732 N N . GLY A 1 219 ? -13.074 -31.272 -6.397 1.00 45.09 219 GLY A N 1
ATOM 1733 C CA . GLY A 1 219 ? -13.836 -32.330 -5.760 1.00 45.09 219 GLY A CA 1
ATOM 1734 C C . GLY A 1 219 ? -15.248 -32.382 -6.297 1.00 45.09 219 GLY A C 1
ATOM 1735 O O . GLY A 1 219 ? -16.143 -31.861 -5.650 1.00 45.09 219 GLY A O 1
ATOM 1736 N N . MET A 1 220 ? -15.421 -32.979 -7.479 1.00 44.31 220 MET A N 1
ATOM 1737 C CA . MET A 1 220 ? -16.521 -33.888 -7.836 1.00 44.31 220 MET A CA 1
ATOM 1738 C C . MET A 1 220 ? -16.577 -34.078 -9.356 1.00 44.31 220 MET A C 1
ATOM 1740 O O . MET A 1 220 ? -16.807 -33.130 -10.098 1.00 44.31 220 MET A O 1
ATOM 1744 N N . GLY A 1 221 ? -16.434 -35.331 -9.797 1.00 40.88 221 GLY A N 1
ATOM 1745 C CA . GLY A 1 221 ? -16.939 -35.767 -11.100 1.00 40.88 221 GLY A CA 1
ATOM 1746 C C . GLY A 1 221 ? -15.980 -36.608 -11.935 1.00 40.88 221 GLY A C 1
ATOM 1747 O O . GLY A 1 221 ? -15.453 -36.104 -12.916 1.00 40.88 221 GLY A O 1
ATOM 1748 N N . ALA A 1 222 ? -15.810 -37.887 -11.586 1.00 36.06 222 ALA A N 1
ATOM 1749 C CA . ALA A 1 222 ? -15.682 -38.977 -12.564 1.00 36.06 222 ALA A CA 1
ATOM 1750 C C . ALA A 1 222 ? -15.725 -40.340 -11.847 1.00 36.06 222 ALA A C 1
ATOM 1752 O O . ALA A 1 222 ? -14.697 -40.964 -11.607 1.00 36.06 222 ALA A O 1
ATOM 1753 N N . SER A 1 223 ? -16.936 -40.789 -11.514 1.00 41.88 223 SER A N 1
ATOM 1754 C CA . SER A 1 223 ? -17.249 -42.217 -11.440 1.00 41.88 223 SER A CA 1
ATOM 1755 C C . SER A 1 223 ? -18.454 -42.453 -12.337 1.00 41.88 223 SER A C 1
ATOM 1757 O O . SER A 1 223 ? -19.575 -42.149 -11.932 1.00 41.88 223 SER A O 1
ATOM 1759 N N . GLN A 1 224 ? -18.202 -42.949 -13.546 1.00 51.00 224 GLN A N 1
ATOM 1760 C CA . GLN A 1 224 ? -19.072 -43.866 -14.283 1.00 51.00 224 GLN A CA 1
ATOM 1761 C C . GLN A 1 224 ? -18.177 -44.839 -15.041 1.00 51.00 224 GLN A C 1
ATOM 1763 O O . GLN A 1 224 ? -17.178 -44.362 -15.624 1.00 51.00 224 GLN A O 1
#